Protein AF-A0A5Z6WTM3-F1 (afdb_monomer_lite)

Structure (mmCIF, N/CA/C/O backbone):
data_AF-A0A5Z6WTM3-F1
#
_entry.id   AF-A0A5Z6WTM3-F1
#
loop_
_atom_site.group_PDB
_atom_site.id
_atom_site.type_symbol
_atom_site.label_atom_id
_atom_site.label_alt_id
_atom_site.label_comp_id
_atom_site.label_asym_id
_atom_site.label_entity_id
_atom_site.label_seq_id
_atom_site.pdbx_PDB_ins_code
_atom_site.Cartn_x
_atom_site.Cartn_y
_atom_site.Cartn_z
_atom_site.occupancy
_atom_site.B_iso_or_equiv
_atom_site.auth_seq_id
_atom_site.auth_comp_id
_atom_site.auth_asym_id
_atom_site.auth_atom_id
_atom_site.pdbx_PDB_model_num
ATOM 1 N N . LYS A 1 1 ? 40.534 2.325 -46.559 1.00 53.16 1 LYS A N 1
ATOM 2 C CA . LYS A 1 1 ? 39.077 2.362 -46.264 1.00 53.16 1 LYS A CA 1
ATOM 3 C C . LYS A 1 1 ? 38.904 2.313 -44.752 1.00 53.16 1 LYS A C 1
ATOM 5 O O . LYS A 1 1 ? 39.555 1.503 -44.109 1.00 53.16 1 LYS A O 1
ATOM 10 N N . ASN A 1 2 ? 38.131 3.245 -44.205 1.00 62.41 2 ASN A N 1
ATOM 11 C CA . ASN A 1 2 ? 38.203 3.695 -42.814 1.00 62.41 2 ASN A CA 1
ATOM 12 C C . ASN A 1 2 ? 37.370 2.807 -41.864 1.00 62.41 2 ASN A C 1
ATOM 14 O O . ASN A 1 2 ? 36.313 3.207 -41.387 1.00 62.41 2 ASN A O 1
ATOM 18 N N . ILE A 1 3 ? 37.847 1.581 -41.624 1.00 72.25 3 ILE A N 1
ATOM 19 C CA . ILE A 1 3 ? 37.205 0.565 -40.764 1.00 72.25 3 ILE A CA 1
ATOM 20 C C . ILE A 1 3 ? 36.862 1.124 -39.372 1.00 72.25 3 ILE A C 1
ATOM 22 O O . ILE A 1 3 ? 35.796 0.829 -38.840 1.00 72.25 3 ILE A O 1
ATOM 26 N N . SER A 1 4 ? 37.701 2.006 -38.826 1.00 72.94 4 SER A N 1
ATOM 27 C CA . SER A 1 4 ? 37.487 2.654 -37.527 1.00 72.94 4 SER A CA 1
ATOM 28 C C . SER A 1 4 ? 36.230 3.533 -37.480 1.00 72.94 4 SER A C 1
ATOM 30 O O . SER A 1 4 ? 35.528 3.529 -36.475 1.00 72.94 4 SER A O 1
ATOM 32 N N . TYR A 1 5 ? 35.894 4.236 -38.569 1.00 75.19 5 TYR A N 1
ATOM 33 C CA . TYR A 1 5 ? 34.668 5.044 -38.635 1.00 75.19 5 TYR A CA 1
ATOM 34 C C . TYR A 1 5 ? 33.421 4.169 -38.757 1.00 75.19 5 TYR A C 1
ATOM 36 O O . TYR A 1 5 ? 32.395 4.484 -38.165 1.00 75.19 5 TYR A O 1
ATOM 44 N N . SER A 1 6 ? 33.509 3.049 -39.480 1.00 78.69 6 SER A N 1
ATOM 45 C CA . SER A 1 6 ? 32.419 2.071 -39.553 1.00 78.69 6 SER A CA 1
ATOM 46 C C . SER A 1 6 ? 32.186 1.369 -38.210 1.00 78.69 6 SER A C 1
ATOM 48 O O . SER A 1 6 ? 31.037 1.180 -37.831 1.00 78.69 6 SER A O 1
ATOM 50 N N . LEU A 1 7 ? 33.251 1.048 -37.463 1.00 76.69 7 LEU A N 1
ATOM 51 C CA . LEU A 1 7 ? 33.171 0.507 -36.099 1.00 76.69 7 LEU A CA 1
ATOM 52 C C . LEU A 1 7 ? 32.568 1.511 -35.113 1.00 76.69 7 LEU A C 1
ATOM 54 O O . LEU A 1 7 ? 31.684 1.148 -34.344 1.00 76.69 7 LEU A O 1
ATOM 58 N N . MET A 1 8 ? 33.004 2.774 -35.154 1.00 77.31 8 MET A N 1
ATOM 59 C CA . MET A 1 8 ? 32.419 3.832 -34.321 1.00 77.31 8 MET A CA 1
ATOM 60 C C . MET A 1 8 ? 30.945 4.069 -34.656 1.00 77.31 8 MET A C 1
ATOM 62 O O . MET A 1 8 ? 30.132 4.185 -33.745 1.00 77.31 8 MET A O 1
ATOM 66 N N . ALA A 1 9 ? 30.579 4.095 -35.940 1.00 77.06 9 ALA A N 1
ATOM 67 C CA . ALA A 1 9 ? 29.185 4.225 -36.347 1.00 77.06 9 ALA A CA 1
ATOM 68 C C . ALA A 1 9 ? 28.344 3.038 -35.856 1.00 77.06 9 ALA A C 1
ATOM 70 O O . ALA A 1 9 ? 27.297 3.258 -35.257 1.00 77.06 9 ALA A O 1
ATOM 71 N N . ALA A 1 10 ? 28.818 1.800 -36.040 1.00 80.31 10 ALA A N 1
ATOM 72 C CA . ALA A 1 10 ? 28.138 0.602 -35.545 1.00 80.31 10 ALA A CA 1
ATOM 73 C C . ALA A 1 10 ? 27.941 0.646 -34.021 1.00 80.31 10 ALA A C 1
ATOM 75 O O . ALA A 1 10 ? 26.831 0.440 -33.548 1.00 80.31 10 ALA A O 1
ATOM 76 N N . PHE A 1 11 ? 28.974 1.025 -33.263 1.00 81.25 11 PHE A N 1
ATOM 77 C CA . PHE A 1 11 ? 28.880 1.182 -31.811 1.00 81.25 11 PHE A CA 1
ATOM 78 C C . PHE A 1 11 ? 27.844 2.237 -31.395 1.00 81.25 11 PHE A C 1
ATOM 80 O O . PHE A 1 11 ? 27.053 1.995 -30.485 1.00 81.25 11 PHE A O 1
ATOM 87 N N . ILE A 1 12 ? 27.815 3.397 -32.061 1.00 78.00 12 ILE A N 1
ATOM 88 C CA . ILE A 1 12 ? 26.834 4.458 -31.783 1.00 78.00 12 ILE A CA 1
ATOM 89 C C . ILE A 1 12 ? 25.412 3.977 -32.098 1.00 78.00 12 ILE A C 1
ATOM 91 O O . ILE A 1 12 ? 24.513 4.181 -31.281 1.00 78.00 12 ILE A O 1
ATOM 95 N N . PHE A 1 13 ? 25.201 3.320 -33.243 1.00 79.06 13 PHE A N 1
ATOM 96 C CA . PHE A 1 13 ? 23.890 2.781 -33.616 1.00 79.06 13 PHE A CA 1
ATOM 97 C C . PHE A 1 13 ? 23.420 1.697 -32.644 1.00 79.06 13 PHE A C 1
ATOM 99 O O . PHE A 1 13 ? 22.290 1.777 -32.168 1.00 79.06 13 PHE A O 1
ATOM 106 N N . ASP A 1 14 ? 24.280 0.745 -32.284 1.00 76.25 14 ASP A N 1
ATOM 107 C CA . ASP A 1 14 ? 23.944 -0.314 -31.329 1.00 76.25 14 ASP A CA 1
ATOM 108 C C . ASP A 1 14 ? 23.640 0.260 -29.942 1.00 76.25 14 ASP A C 1
ATOM 110 O O . ASP A 1 14 ? 22.657 -0.123 -29.305 1.00 76.25 14 ASP A O 1
ATOM 114 N N . THR A 1 15 ? 24.429 1.234 -29.483 1.00 76.25 15 THR A N 1
ATOM 115 C CA . THR A 1 15 ? 24.194 1.915 -28.201 1.00 76.25 15 THR A CA 1
ATOM 116 C C . THR A 1 15 ? 22.861 2.668 -28.217 1.00 76.25 15 THR A C 1
ATOM 118 O O . THR A 1 15 ? 22.077 2.555 -27.275 1.00 76.25 15 THR A O 1
ATOM 121 N N . GLY A 1 16 ? 22.561 3.390 -29.301 1.00 74.00 16 GLY A N 1
ATOM 122 C CA . GLY A 1 16 ? 21.302 4.118 -29.466 1.00 74.00 16 GLY A CA 1
ATOM 123 C C . GLY A 1 16 ? 20.078 3.199 -29.543 1.00 74.00 16 GLY A C 1
ATOM 124 O O . GLY A 1 16 ? 19.061 3.468 -28.900 1.00 74.00 16 GLY A O 1
ATOM 125 N N . LEU A 1 17 ? 20.177 2.084 -30.274 1.00 79.50 17 LEU A N 1
ATOM 126 C CA . LEU A 1 17 ? 19.117 1.075 -30.362 1.00 79.50 17 LEU A CA 1
ATOM 127 C C . LEU A 1 17 ? 18.859 0.412 -29.007 1.00 79.50 17 LEU A C 1
ATOM 129 O O . LEU A 1 17 ? 17.702 0.258 -28.611 1.00 79.50 17 LEU A O 1
ATOM 133 N N . ASN A 1 18 ? 19.918 0.071 -28.269 1.00 80.38 18 ASN A N 1
ATOM 134 C CA . ASN A 1 18 ? 19.797 -0.505 -26.932 1.00 80.38 18 ASN A CA 1
ATOM 135 C C . ASN A 1 18 ? 19.160 0.478 -25.943 1.00 80.38 18 ASN A C 1
ATOM 137 O O . ASN A 1 18 ? 18.255 0.088 -25.209 1.00 80.38 18 ASN A O 1
ATOM 141 N N . PHE A 1 19 ? 19.545 1.757 -25.986 1.00 80.56 19 PHE A N 1
ATOM 142 C CA . PHE A 1 19 ? 18.933 2.804 -25.166 1.00 80.56 19 PHE A CA 1
ATOM 143 C C . PHE A 1 19 ? 17.439 2.995 -25.475 1.00 80.56 19 PHE A C 1
ATOM 145 O O . PHE A 1 19 ? 16.614 3.108 -24.568 1.00 80.56 19 PHE A O 1
ATOM 152 N N . SER A 1 20 ? 17.059 3.002 -26.758 1.00 82.06 20 SER A N 1
ATOM 153 C CA . SER A 1 20 ? 15.652 3.098 -27.163 1.00 82.06 20 SER A CA 1
ATOM 154 C C . SER A 1 20 ? 14.845 1.889 -26.688 1.00 82.06 20 SER A C 1
ATOM 156 O O . SER A 1 20 ? 13.782 2.056 -26.089 1.00 82.06 20 SER A O 1
ATOM 158 N N . LYS A 1 21 ? 15.379 0.677 -26.879 1.00 84.94 21 LYS A N 1
ATOM 159 C CA . LYS A 1 21 ? 14.747 -0.566 -26.427 1.00 84.94 21 LYS A CA 1
ATOM 160 C C . LYS A 1 21 ? 14.559 -0.583 -24.912 1.00 84.94 21 LYS A C 1
ATOM 162 O O . LYS A 1 21 ? 13.484 -0.940 -24.444 1.00 84.94 21 LYS A O 1
ATOM 167 N N . GLU A 1 22 ? 15.569 -0.163 -24.154 1.00 87.50 22 GLU A N 1
ATOM 168 C CA . GLU A 1 22 ? 15.487 -0.061 -22.696 1.00 87.50 22 GLU A CA 1
ATOM 169 C C . GLU A 1 22 ? 14.384 0.909 -22.250 1.00 87.50 22 GLU A C 1
ATOM 171 O O . GLU A 1 22 ? 13.572 0.554 -21.397 1.00 87.50 22 GLU A O 1
ATOM 176 N N . 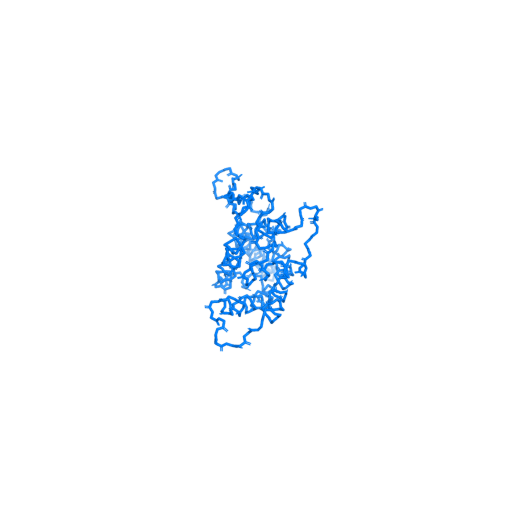ASN A 1 23 ? 14.300 2.099 -22.855 1.00 87.12 23 ASN A N 1
ATOM 177 C CA . ASN A 1 23 ? 13.270 3.084 -22.514 1.00 87.12 23 ASN A CA 1
ATOM 178 C C . ASN A 1 23 ? 11.854 2.620 -22.867 1.00 87.12 23 ASN A C 1
ATOM 180 O O . ASN A 1 23 ? 10.930 2.862 -22.093 1.00 87.12 23 ASN A O 1
ATOM 184 N N . ILE A 1 24 ? 11.677 1.933 -24.000 1.00 87.00 24 ILE A N 1
ATOM 185 C CA . ILE A 1 24 ? 10.385 1.337 -24.367 1.00 87.00 24 ILE A CA 1
ATOM 186 C C . ILE A 1 24 ? 9.987 0.291 -23.324 1.00 87.00 24 ILE A C 1
ATOM 188 O O . ILE A 1 24 ? 8.863 0.325 -22.830 1.00 87.00 24 ILE A O 1
ATOM 192 N N . THR A 1 25 ? 10.907 -0.599 -22.935 1.00 89.88 25 THR A N 1
ATOM 193 C CA . THR A 1 25 ? 10.623 -1.607 -21.906 1.00 89.88 25 THR A CA 1
ATOM 194 C C . THR A 1 25 ? 10.279 -0.966 -20.561 1.00 89.88 25 THR A C 1
ATOM 196 O O . THR A 1 25 ? 9.285 -1.348 -19.945 1.00 89.88 25 THR A O 1
ATOM 199 N N . LYS A 1 26 ? 11.028 0.059 -20.129 1.00 92.38 26 LYS A N 1
ATOM 200 C CA . LYS A 1 26 ? 10.712 0.850 -18.927 1.00 92.38 26 LYS A CA 1
ATOM 201 C C . LYS A 1 26 ? 9.321 1.489 -19.004 1.00 92.38 26 LYS A C 1
ATOM 203 O O . LYS A 1 26 ? 8.583 1.437 -18.022 1.00 92.38 26 LYS A O 1
ATOM 208 N N . GLY A 1 27 ? 8.941 2.015 -20.171 1.00 89.50 27 GLY A N 1
ATOM 209 C CA . GLY A 1 27 ? 7.592 2.510 -20.470 1.00 89.50 27 GLY A CA 1
ATOM 210 C C . GLY A 1 27 ? 6.518 1.449 -20.262 1.00 89.50 27 GLY A C 1
ATOM 211 O O . GLY A 1 27 ? 5.609 1.643 -19.461 1.00 89.50 27 GLY A O 1
ATOM 212 N N . VAL A 1 28 ? 6.664 0.291 -20.909 1.00 90.12 28 VAL A N 1
ATOM 213 C CA . VAL A 1 28 ? 5.704 -0.821 -20.807 1.00 90.12 28 VAL A CA 1
ATOM 214 C C . VAL A 1 28 ? 5.548 -1.303 -19.362 1.00 90.12 28 VAL A C 1
ATOM 216 O O . VAL A 1 28 ? 4.425 -1.498 -18.893 1.00 90.12 28 VAL A O 1
ATOM 219 N N . ILE A 1 29 ? 6.659 -1.470 -18.636 1.00 91.62 29 ILE A N 1
ATOM 220 C CA . ILE A 1 29 ? 6.636 -1.881 -17.226 1.00 91.62 29 ILE A CA 1
ATOM 221 C C . ILE A 1 29 ? 5.923 -0.826 -16.373 1.00 91.62 29 ILE A C 1
ATOM 223 O O . ILE A 1 29 ? 5.084 -1.185 -15.549 1.00 91.62 29 ILE A O 1
ATOM 227 N N . SER A 1 30 ? 6.227 0.457 -16.576 1.00 90.62 30 SER A N 1
ATOM 228 C CA . SER A 1 30 ? 5.606 1.557 -15.837 1.00 90.62 30 SER A CA 1
ATOM 229 C C . SER A 1 30 ? 4.093 1.627 -16.063 1.00 90.62 30 SER A C 1
ATOM 231 O O . SER A 1 30 ? 3.327 1.600 -15.100 1.00 90.62 30 SER A O 1
ATOM 233 N N . THR A 1 31 ? 3.637 1.604 -17.320 1.00 88.00 31 THR A N 1
ATOM 234 C CA . THR A 1 31 ? 2.205 1.632 -17.659 1.00 88.00 31 THR A CA 1
ATOM 235 C C . THR A 1 31 ? 1.447 0.450 -17.056 1.00 88.00 31 THR A C 1
ATOM 237 O O . THR A 1 31 ? 0.331 0.624 -16.570 1.00 88.00 31 THR A O 1
ATOM 240 N N . ARG A 1 32 ? 2.055 -0.744 -17.030 1.00 89.50 32 ARG A N 1
ATOM 241 C CA . ARG A 1 32 ? 1.457 -1.939 -16.416 1.00 89.50 32 ARG A CA 1
ATOM 242 C C . ARG A 1 32 ? 1.159 -1.748 -14.925 1.00 89.50 32 ARG A C 1
ATOM 244 O O . ARG A 1 32 ? 0.126 -2.217 -14.463 1.00 89.50 32 ARG A O 1
ATOM 251 N N . TRP A 1 33 ? 2.045 -1.079 -14.189 1.00 91.25 33 TRP A N 1
ATOM 252 C CA . TRP A 1 33 ? 1.931 -0.900 -12.736 1.00 91.25 33 TRP A CA 1
ATOM 253 C C . TRP A 1 33 ? 1.247 0.405 -12.315 1.00 91.25 33 TRP A C 1
ATOM 255 O O . TRP A 1 33 ? 0.892 0.554 -11.146 1.00 91.25 33 TRP A O 1
ATOM 265 N N . HIS A 1 34 ? 1.027 1.329 -13.252 1.00 88.75 34 HIS A N 1
ATOM 266 C CA . HIS A 1 34 ? 0.498 2.666 -12.985 1.00 88.75 34 HIS A CA 1
ATOM 267 C C . HIS A 1 34 ? -0.822 2.647 -12.198 1.00 88.75 34 HIS A C 1
ATOM 269 O O . HIS A 1 34 ? -0.912 3.232 -11.121 1.00 88.75 34 HIS A O 1
ATOM 275 N N . ASN A 1 35 ? -1.836 1.924 -12.682 1.00 87.12 35 ASN A N 1
ATOM 276 C CA . ASN A 1 35 ? -3.149 1.905 -12.026 1.00 87.12 35 ASN A CA 1
ATOM 277 C C . ASN A 1 35 ? -3.098 1.283 -10.625 1.00 87.12 35 ASN A C 1
ATOM 27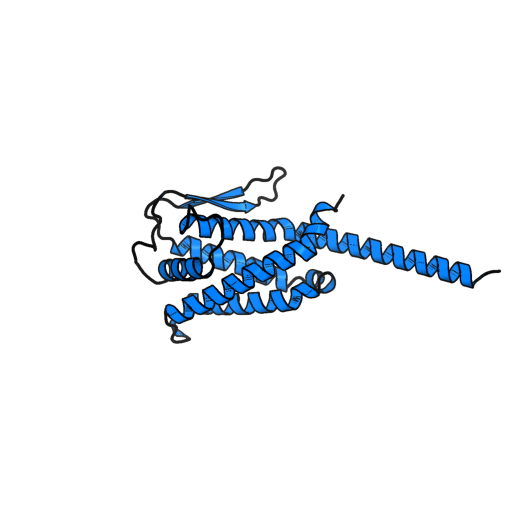9 O O . ASN A 1 35 ? -3.762 1.769 -9.710 1.00 87.12 35 ASN A O 1
ATOM 283 N N . ASP A 1 36 ? -2.307 0.230 -10.437 1.00 89.81 36 ASP A N 1
ATOM 284 C CA . ASP A 1 36 ? -2.186 -0.445 -9.145 1.00 89.81 36 ASP A CA 1
ATOM 285 C C . ASP A 1 36 ? -1.455 0.437 -8.118 1.00 89.81 36 ASP A C 1
ATOM 287 O O . ASP A 1 36 ? -1.883 0.540 -6.960 1.00 89.81 36 ASP A O 1
ATOM 291 N N . LEU A 1 37 ? -0.403 1.140 -8.551 1.00 92.00 37 LEU A N 1
ATOM 292 C CA . LEU A 1 37 ? 0.318 2.111 -7.728 1.00 92.00 37 LEU A CA 1
ATOM 293 C C . LEU A 1 37 ? -0.605 3.257 -7.295 1.00 92.00 37 LEU A C 1
ATOM 295 O O . LEU A 1 37 ? -0.745 3.534 -6.103 1.00 92.00 37 LEU A O 1
ATOM 299 N N . TYR A 1 38 ? -1.307 3.874 -8.245 1.00 90.19 38 TYR A N 1
ATOM 300 C CA . TYR A 1 38 ? -2.189 5.005 -7.960 1.00 90.19 38 TYR A CA 1
ATOM 301 C C . TYR A 1 38 ? -3.415 4.607 -7.139 1.00 90.19 38 TYR A C 1
ATOM 303 O O . TYR A 1 38 ? -3.818 5.350 -6.244 1.00 90.19 38 TYR A O 1
ATOM 311 N N . SER A 1 39 ? -3.962 3.407 -7.354 1.00 90.69 39 SER A N 1
ATOM 312 C CA . SER A 1 39 ? -5.014 2.869 -6.484 1.00 90.69 39 SER A CA 1
ATOM 313 C C . SER A 1 39 ? -4.521 2.780 -5.039 1.00 90.69 39 SER A C 1
ATOM 315 O O . SER A 1 39 ? -5.235 3.149 -4.114 1.00 90.69 39 SER A O 1
ATOM 317 N N . SER A 1 40 ? -3.264 2.388 -4.824 1.00 92.56 40 SER A N 1
ATOM 318 C CA . SER A 1 40 ? -2.675 2.334 -3.483 1.00 92.56 40 SER A CA 1
ATOM 319 C C . SER A 1 40 ? -2.545 3.719 -2.834 1.00 92.56 40 SER A C 1
ATOM 321 O O . SER A 1 40 ? -2.799 3.861 -1.633 1.00 92.56 40 SER A O 1
ATOM 323 N N . PHE A 1 41 ? -2.203 4.764 -3.594 1.00 92.25 41 PHE A N 1
ATOM 324 C CA . PHE A 1 41 ? -2.228 6.139 -3.080 1.00 92.25 41 PHE A CA 1
ATOM 325 C C . PHE A 1 41 ? -3.644 6.586 -2.699 1.00 92.25 41 PHE A C 1
ATOM 327 O O . PHE A 1 41 ? -3.839 7.158 -1.623 1.00 92.25 41 PHE A O 1
ATOM 334 N N . GLU A 1 42 ? -4.641 6.289 -3.533 1.00 90.88 42 GLU A N 1
ATOM 335 C CA . GLU A 1 42 ? -6.039 6.627 -3.249 1.00 90.88 42 GLU A CA 1
ATOM 336 C C . GLU A 1 42 ? -6.577 5.886 -2.021 1.00 90.88 42 GLU A C 1
ATOM 338 O O . GLU A 1 42 ? -7.213 6.508 -1.168 1.00 90.88 42 GLU A O 1
ATOM 343 N N . ARG A 1 43 ? -6.231 4.605 -1.836 1.00 92.81 43 ARG A N 1
ATOM 344 C CA . ARG A 1 43 ? -6.573 3.851 -0.619 1.00 92.81 43 ARG A CA 1
ATOM 345 C C . ARG A 1 43 ? -5.994 4.488 0.646 1.00 92.81 43 ARG A C 1
ATOM 347 O O . ARG A 1 43 ? -6.693 4.585 1.653 1.00 92.81 43 ARG A O 1
ATOM 354 N N . MET A 1 44 ? -4.757 4.986 0.599 1.00 93.94 44 MET A N 1
ATOM 355 C CA . MET A 1 44 ? -4.145 5.677 1.742 1.00 93.94 44 MET A CA 1
ATOM 356 C C . MET A 1 44 ? -4.879 6.976 2.087 1.00 93.94 44 MET A C 1
ATOM 358 O O . MET A 1 44 ? -5.198 7.231 3.251 1.00 93.94 44 MET A O 1
ATOM 362 N N . LYS A 1 45 ? -5.208 7.784 1.071 1.00 92.00 45 LYS A N 1
ATOM 363 C CA . LYS A 1 45 ? -6.003 9.010 1.245 1.00 92.00 45 LYS A CA 1
ATOM 364 C C . LYS A 1 45 ? -7.393 8.694 1.795 1.00 92.00 45 LYS A C 1
ATOM 366 O O . LYS A 1 45 ? -7.880 9.400 2.678 1.00 92.00 45 LYS A O 1
ATOM 371 N N . ALA A 1 46 ? -8.021 7.632 1.296 1.00 91.94 46 ALA A N 1
ATOM 372 C CA . ALA A 1 46 ? -9.319 7.160 1.751 1.00 91.94 46 ALA A CA 1
ATOM 373 C C . ALA A 1 46 ? -9.294 6.780 3.237 1.00 91.94 46 ALA A C 1
ATOM 375 O O . ALA A 1 46 ? -10.116 7.290 3.997 1.00 91.94 46 ALA A O 1
ATOM 376 N N . ILE A 1 47 ? -8.325 5.962 3.660 1.00 94.00 47 ILE A N 1
ATOM 377 C CA . ILE A 1 47 ? -8.140 5.580 5.066 1.00 94.00 47 ILE A CA 1
ATOM 378 C C . ILE A 1 47 ? -7.876 6.810 5.945 1.00 94.00 47 ILE A C 1
ATOM 380 O O . ILE A 1 47 ? -8.544 6.984 6.964 1.00 94.00 47 ILE A O 1
ATOM 384 N N . ASN A 1 48 ? -6.997 7.725 5.524 1.00 93.19 48 ASN A N 1
ATOM 385 C CA . ASN A 1 48 ? -6.751 8.973 6.255 1.00 93.19 48 ASN A CA 1
ATOM 386 C C . ASN A 1 48 ? -8.026 9.807 6.425 1.00 93.19 48 ASN A C 1
ATOM 388 O O . ASN A 1 48 ? -8.302 10.310 7.510 1.00 93.19 48 ASN A O 1
ATOM 392 N N . LYS A 1 49 ? -8.859 9.896 5.384 1.00 90.88 49 LYS A N 1
ATOM 393 C CA . LYS A 1 49 ? -10.119 10.652 5.408 1.00 90.88 49 LYS A CA 1
ATOM 394 C C . LYS A 1 49 ? -11.160 10.074 6.373 1.00 90.88 49 LYS A C 1
ATOM 396 O O . LYS A 1 49 ? -12.011 10.835 6.843 1.00 90.88 49 LYS A O 1
ATOM 401 N N . ILE A 1 50 ? -11.123 8.768 6.656 1.00 92.69 50 ILE A N 1
ATOM 402 C CA . ILE A 1 50 ? -12.015 8.133 7.641 1.00 92.69 50 ILE A CA 1
ATOM 403 C C . ILE A 1 50 ? -11.724 8.686 9.041 1.00 92.69 50 ILE A C 1
ATOM 405 O O . ILE A 1 50 ? -12.645 9.136 9.726 1.00 92.69 50 ILE A O 1
ATOM 409 N N . TYR A 1 51 ? -10.451 8.694 9.440 1.00 91.94 51 TYR A N 1
ATOM 410 C CA . TYR A 1 51 ? -10.032 9.053 10.799 1.00 91.94 51 TYR A CA 1
ATOM 411 C C . TYR A 1 51 ? -9.781 10.553 10.984 1.00 91.94 51 TYR A C 1
ATOM 413 O O . TYR A 1 51 ? -10.126 11.120 12.022 1.00 91.94 51 TYR A O 1
ATOM 421 N N . TYR A 1 52 ? -9.242 11.213 9.961 1.00 90.69 52 TYR A N 1
ATOM 422 C CA . TYR A 1 52 ? -8.785 12.601 9.998 1.00 90.69 52 TYR A CA 1
ATOM 423 C C . TYR A 1 52 ? -9.336 13.401 8.807 1.00 90.69 52 TYR A C 1
ATOM 425 O O . TYR A 1 52 ? -8.589 13.846 7.938 1.00 90.69 52 TYR A O 1
ATOM 433 N N . PRO A 1 53 ? -10.656 13.643 8.745 1.00 83.69 53 PRO A N 1
ATOM 434 C CA . PRO A 1 53 ? -11.308 14.204 7.561 1.00 83.69 53 PRO A CA 1
ATOM 435 C C . PRO A 1 53 ? -10.898 15.635 7.197 1.00 83.69 53 PRO A C 1
ATOM 437 O O . PRO A 1 53 ? -11.098 16.045 6.055 1.00 83.69 53 PRO A O 1
ATOM 440 N N . SER A 1 54 ? -10.367 16.393 8.158 1.00 82.88 54 SER A N 1
ATOM 441 C CA . SER A 1 54 ? -9.869 17.757 7.946 1.00 82.88 54 SER A CA 1
ATOM 442 C C . SER A 1 54 ? -8.369 17.800 7.650 1.00 82.88 54 SER A C 1
ATOM 444 O O . SER A 1 54 ? -7.859 18.863 7.303 1.00 82.88 54 SER A O 1
ATOM 446 N N . ASN A 1 55 ? -7.656 16.677 7.800 1.00 80.06 55 ASN A N 1
ATOM 447 C CA . ASN A 1 55 ? -6.217 16.627 7.599 1.00 80.06 55 ASN A CA 1
ATOM 448 C C . ASN A 1 55 ? -5.897 16.257 6.148 1.00 80.06 55 ASN A C 1
ATOM 450 O O . ASN A 1 55 ? -6.317 15.211 5.651 1.00 80.06 55 ASN A O 1
ATOM 454 N N . LYS A 1 56 ? -5.163 17.135 5.463 1.00 78.00 56 LYS A N 1
ATOM 455 C CA . LYS A 1 56 ? -4.694 16.881 4.095 1.00 78.00 56 LYS A CA 1
ATOM 456 C C . LYS A 1 56 ? -3.418 16.050 4.079 1.00 78.00 56 LYS A C 1
ATOM 458 O O . LYS A 1 56 ? -3.176 15.346 3.104 1.00 78.00 56 LYS A O 1
ATOM 463 N N . GLU A 1 57 ? -2.631 16.132 5.145 1.00 86.69 57 GLU A N 1
ATOM 464 C CA . GLU A 1 57 ? -1.391 15.387 5.279 1.00 86.69 57 GLU A CA 1
ATOM 465 C C . GLU A 1 57 ? -1.651 14.036 5.940 1.00 86.69 57 GLU A C 1
ATOM 467 O O . GLU A 1 57 ? -2.558 13.861 6.763 1.00 86.69 57 GLU A O 1
ATOM 472 N N . ILE A 1 58 ? -0.855 13.056 5.533 1.00 87.31 58 ILE A N 1
ATOM 473 C CA . ILE A 1 58 ? -0.911 11.703 6.063 1.00 87.31 58 ILE A CA 1
ATOM 474 C C . ILE A 1 58 ? -0.051 11.664 7.328 1.00 87.31 58 ILE A C 1
ATOM 476 O O . ILE A 1 58 ? 1.168 11.772 7.251 1.00 87.31 58 ILE A O 1
ATOM 480 N N . ASN A 1 59 ? -0.689 11.486 8.487 1.00 87.75 59 ASN A N 1
ATOM 481 C CA . ASN A 1 59 ? -0.004 11.247 9.758 1.00 87.75 59 ASN A CA 1
ATOM 482 C C . ASN A 1 59 ? 0.065 9.734 10.016 1.00 87.75 59 ASN A C 1
ATOM 484 O O . ASN A 1 59 ? -0.937 9.132 10.408 1.00 87.75 59 ASN A O 1
ATOM 488 N N . THR A 1 60 ? 1.230 9.124 9.781 1.00 92.19 60 THR A N 1
ATOM 489 C CA . THR A 1 60 ? 1.450 7.675 9.932 1.00 92.19 60 THR A CA 1
ATOM 490 C C . THR A 1 60 ? 1.260 7.197 11.367 1.00 92.19 60 THR A C 1
ATOM 492 O O . THR A 1 60 ? 0.623 6.168 11.565 1.00 92.19 60 THR A O 1
ATOM 495 N N . GLU A 1 61 ? 1.722 7.960 12.359 1.00 93.44 61 GLU A N 1
ATOM 496 C CA . GLU A 1 61 ? 1.589 7.620 13.782 1.00 93.44 61 GLU A CA 1
ATOM 497 C C . GLU A 1 61 ? 0.131 7.691 14.254 1.00 93.44 61 GLU A C 1
ATOM 499 O O . GLU A 1 61 ? -0.365 6.818 14.964 1.00 93.44 61 GLU A O 1
ATOM 504 N N . GLY A 1 62 ? -0.601 8.723 13.829 1.00 92.69 62 GLY A N 1
ATOM 505 C CA . GLY A 1 62 ? -2.033 8.812 14.112 1.00 92.69 62 GLY A CA 1
ATOM 506 C C . GLY A 1 62 ? -2.806 7.658 13.467 1.00 92.69 62 GLY A C 1
ATOM 507 O O . GLY A 1 62 ? -3.661 7.032 14.096 1.00 92.69 62 GLY A O 1
ATOM 508 N N . LEU A 1 63 ? -2.476 7.344 12.212 1.00 94.31 63 LEU A N 1
ATOM 509 C CA . LEU A 1 63 ? -3.106 6.254 11.475 1.00 94.31 63 LEU A CA 1
ATOM 510 C C . LEU A 1 63 ? -2.807 4.880 12.068 1.00 94.31 63 LEU A C 1
ATOM 512 O O . LEU A 1 63 ? -3.732 4.073 12.153 1.00 94.31 63 LEU A O 1
ATOM 516 N N . SER A 1 64 ? -1.572 4.609 12.500 1.00 95.00 64 SER A N 1
ATOM 517 C CA . SER A 1 64 ? -1.230 3.324 13.116 1.00 95.00 64 SER A CA 1
ATOM 518 C C . SER A 1 64 ? -2.057 3.091 14.383 1.00 95.00 64 SER A C 1
ATOM 520 O O . SER A 1 64 ? -2.691 2.043 14.517 1.00 95.00 64 SER A O 1
ATOM 522 N N . LYS A 1 65 ? -2.170 4.102 15.251 1.00 93.38 65 LYS A N 1
ATOM 523 C CA . LYS A 1 65 ? -3.026 4.075 16.449 1.00 93.38 65 LYS A CA 1
ATOM 524 C C . LYS A 1 65 ? -4.492 3.819 16.105 1.00 93.38 65 LYS A C 1
ATOM 526 O O . LYS A 1 65 ? -5.134 2.941 16.681 1.00 93.38 65 LYS A O 1
ATOM 531 N N . ALA A 1 66 ? -5.030 4.568 15.144 1.00 93.12 66 ALA A N 1
ATOM 532 C CA . ALA A 1 66 ? -6.447 4.510 14.794 1.00 93.12 66 ALA A CA 1
ATOM 533 C C . ALA A 1 66 ? -6.858 3.172 14.154 1.00 93.12 66 ALA A C 1
ATOM 535 O O . ALA A 1 66 ? -7.890 2.594 14.516 1.00 93.12 66 ALA A O 1
ATOM 536 N N . ILE A 1 67 ? -6.038 2.662 13.231 1.00 94.38 67 ILE A N 1
ATOM 537 C CA . ILE A 1 67 ? -6.249 1.366 12.578 1.00 94.38 67 ILE A CA 1
ATOM 538 C C . ILE A 1 67 ? -6.103 0.235 13.597 1.00 94.38 67 ILE A C 1
ATOM 540 O O . ILE A 1 67 ? -6.954 -0.649 13.638 1.00 94.38 67 ILE A O 1
ATOM 544 N N . THR A 1 68 ? -5.076 0.273 14.452 1.00 91.81 68 THR A N 1
ATOM 545 C CA . THR A 1 68 ? -4.881 -0.753 15.488 1.00 91.81 68 THR A CA 1
ATOM 546 C C . THR A 1 68 ? -6.070 -0.794 16.441 1.00 91.81 68 THR A C 1
ATOM 548 O O . THR A 1 68 ? -6.595 -1.876 16.703 1.00 91.81 68 THR A O 1
ATOM 551 N N . SER A 1 69 ? -6.561 0.370 16.888 1.00 90.44 69 SER A N 1
ATOM 552 C CA . SER A 1 69 ? -7.771 0.421 17.713 1.00 90.44 69 SER A CA 1
ATOM 553 C C . SER A 1 69 ? -8.964 -0.192 16.983 1.00 90.44 69 SER A C 1
ATOM 555 O O . SER A 1 69 ? -9.625 -1.058 17.533 1.00 90.44 69 SER A O 1
ATOM 557 N N . SER A 1 70 ? -9.170 0.150 15.707 1.00 92.44 70 SER A N 1
ATOM 558 C CA . SER A 1 70 ? -10.294 -0.380 14.919 1.00 92.44 70 SER A CA 1
ATOM 559 C C . SER A 1 70 ? -10.251 -1.895 14.708 1.00 92.44 70 SER A C 1
ATOM 561 O O . SER A 1 70 ? -11.299 -2.519 14.569 1.00 92.44 70 SER A O 1
ATOM 563 N N . LEU A 1 71 ? -9.054 -2.483 14.643 1.00 89.88 71 LEU A N 1
ATOM 564 C CA . LEU A 1 71 ? -8.865 -3.917 14.425 1.00 89.88 71 LEU A CA 1
ATOM 565 C C . LEU A 1 71 ? -9.016 -4.746 15.707 1.00 89.88 71 LEU A C 1
ATOM 567 O O . LEU A 1 71 ? -9.443 -5.897 15.627 1.00 89.88 71 LEU A O 1
ATOM 571 N N . PHE A 1 72 ? -8.645 -4.193 16.866 1.00 83.12 72 PHE A N 1
ATOM 572 C CA . PHE A 1 72 ? -8.424 -4.992 18.080 1.00 83.12 72 PHE A CA 1
ATOM 573 C C . PHE A 1 72 ? -9.110 -4.469 19.340 1.00 83.12 72 PHE A C 1
ATOM 575 O O . PHE A 1 72 ? -9.232 -5.215 20.311 1.00 83.12 72 PHE A O 1
ATOM 582 N N . ASN A 1 73 ? -9.581 -3.227 19.329 1.00 83.06 73 ASN A N 1
ATOM 583 C CA . ASN A 1 73 ? -10.370 -2.654 20.406 1.00 83.06 73 ASN A CA 1
ATOM 584 C C . ASN A 1 73 ? -11.820 -2.492 19.924 1.00 83.06 73 ASN A C 1
ATOM 586 O O . ASN A 1 73 ? -12.082 -2.316 18.740 1.00 83.06 73 ASN A O 1
ATOM 590 N N . ASP A 1 74 ? -12.779 -2.531 20.845 1.00 77.38 74 ASP A N 1
ATOM 591 C CA . ASP A 1 74 ? -14.175 -2.163 20.569 1.00 77.38 74 ASP A CA 1
ATOM 592 C C . ASP A 1 74 ? -14.470 -0.798 21.212 1.00 77.38 74 ASP A C 1
ATOM 594 O O . ASP A 1 74 ? -15.335 -0.653 22.077 1.00 77.38 74 ASP A O 1
ATOM 598 N N . ASP A 1 75 ? -13.691 0.217 20.833 1.00 83.12 75 ASP A N 1
ATOM 599 C CA . ASP A 1 75 ? -13.875 1.591 21.306 1.00 83.12 75 ASP A CA 1
ATOM 600 C C . ASP A 1 75 ? -14.724 2.432 20.332 1.00 83.12 75 ASP A C 1
ATOM 602 O O . ASP A 1 75 ? -15.027 2.041 19.204 1.00 83.12 75 ASP A O 1
ATOM 606 N N . ALA A 1 76 ? -15.093 3.650 20.739 1.00 79.12 76 ALA A N 1
ATOM 607 C CA . ALA A 1 76 ? -15.868 4.561 19.892 1.00 79.12 76 ALA A CA 1
ATOM 608 C C . ALA A 1 76 ? -15.137 4.995 18.599 1.00 79.12 76 ALA A C 1
ATOM 610 O O . ALA A 1 76 ? -15.764 5.572 17.707 1.00 79.12 76 ALA A O 1
ATOM 611 N N . ASN A 1 77 ? -13.824 4.763 18.488 1.00 80.69 77 ASN A N 1
ATOM 612 C CA . ASN A 1 77 ? -13.040 5.061 17.287 1.00 80.69 77 ASN A CA 1
ATOM 613 C C . ASN A 1 77 ? -13.038 3.905 16.283 1.00 80.69 77 ASN A C 1
ATOM 615 O O . ASN A 1 77 ? -12.663 4.115 15.132 1.00 80.69 77 ASN A O 1
ATOM 619 N N . SER A 1 78 ? -13.521 2.736 16.693 1.00 89.31 78 SER A N 1
ATOM 620 C CA . SER A 1 78 ? -13.625 1.529 15.872 1.00 89.31 78 SER A CA 1
ATOM 621 C C . SER A 1 78 ? -14.847 1.535 14.947 1.00 89.31 78 SER A C 1
ATOM 623 O O . SER A 1 78 ? -15.015 0.633 14.128 1.00 89.31 78 SER A O 1
ATOM 625 N N . PHE A 1 79 ? -15.691 2.568 15.044 1.00 93.06 79 PHE A N 1
ATOM 626 C CA . PHE A 1 79 ? -16.927 2.714 14.278 1.00 93.06 79 PHE A CA 1
ATOM 627 C C . PHE A 1 79 ? -16.950 3.998 13.447 1.00 93.06 79 PHE A C 1
ATOM 629 O O . PHE A 1 79 ? -16.483 5.066 13.858 1.00 93.06 79 PHE A O 1
ATOM 636 N N . ALA A 1 80 ? -17.571 3.917 12.274 1.00 93.38 80 ALA A N 1
ATOM 637 C CA . ALA A 1 80 ? -17.742 5.045 11.376 1.00 93.38 80 ALA A CA 1
ATOM 638 C C . ALA A 1 80 ? -18.651 6.123 11.993 1.00 93.38 80 ALA A C 1
ATOM 640 O O . ALA A 1 80 ? -19.841 5.917 12.237 1.00 93.38 80 ALA A O 1
ATOM 641 N N . LYS A 1 81 ? -18.112 7.331 12.189 1.00 91.94 81 LYS A N 1
ATOM 642 C CA . LYS A 1 81 ? -18.853 8.460 12.792 1.00 91.94 81 LYS A CA 1
ATOM 643 C C . LYS A 1 81 ? -19.883 9.092 11.841 1.00 91.94 81 LYS A C 1
ATOM 645 O O . LYS A 1 81 ? -20.766 9.831 12.282 1.00 91.94 81 LYS A O 1
ATOM 650 N N . ARG A 1 82 ? -19.779 8.810 10.539 1.00 93.00 82 ARG A N 1
ATOM 651 C CA . ARG A 1 82 ? -20.639 9.311 9.455 1.00 93.00 82 ARG A CA 1
ATOM 652 C C . ARG A 1 82 ? -20.560 8.387 8.239 1.00 93.00 82 ARG A C 1
ATOM 654 O O . ARG A 1 82 ? -19.693 7.522 8.195 1.00 93.00 82 ARG A O 1
ATOM 661 N N . ASP A 1 83 ? -21.414 8.626 7.249 1.00 93.88 83 ASP A N 1
ATOM 662 C CA . ASP A 1 83 ? -21.325 7.950 5.956 1.00 93.88 83 ASP A CA 1
ATOM 663 C C . ASP A 1 83 ? -20.075 8.408 5.187 1.00 93.88 83 ASP A C 1
ATOM 665 O O . ASP A 1 83 ? -19.800 9.607 5.067 1.00 93.88 83 ASP A O 1
ATOM 669 N N . PHE A 1 84 ? -19.346 7.450 4.621 1.00 91.38 84 PHE A N 1
ATOM 670 C CA . PHE A 1 84 ? -18.215 7.682 3.733 1.00 91.38 84 PHE A CA 1
ATOM 671 C C . PHE A 1 84 ? -18.468 7.046 2.369 1.00 91.38 84 PHE A C 1
ATOM 673 O O . PHE A 1 84 ? -18.931 5.912 2.268 1.00 91.38 84 PHE A O 1
ATOM 680 N N . ARG A 1 85 ? -18.106 7.784 1.319 1.00 90.31 85 ARG A N 1
ATOM 681 C CA . ARG A 1 85 ? -17.905 7.262 -0.034 1.00 90.31 85 ARG A CA 1
ATOM 682 C C . ARG A 1 85 ? -16.447 7.491 -0.387 1.00 90.31 85 ARG A C 1
ATOM 684 O O . ARG A 1 85 ? -15.986 8.637 -0.355 1.00 90.31 85 ARG A O 1
ATOM 691 N N . LEU A 1 86 ? -15.717 6.408 -0.613 1.00 87.12 86 LEU A N 1
ATOM 692 C CA . LEU A 1 86 ? -14.269 6.435 -0.774 1.00 87.12 86 LEU A CA 1
ATOM 693 C C . LEU A 1 86 ? -13.891 5.813 -2.112 1.00 87.12 86 LEU A C 1
ATOM 695 O O . LEU A 1 86 ? -14.378 4.737 -2.455 1.00 87.12 86 LEU A O 1
ATOM 699 N N . MET A 1 87 ? -13.006 6.487 -2.839 1.00 86.44 87 MET A N 1
ATOM 700 C CA . MET A 1 87 ? -12.349 5.928 -4.017 1.00 86.44 87 MET A CA 1
ATOM 701 C C . MET A 1 87 ? -11.353 4.866 -3.548 1.00 86.44 87 MET A C 1
ATOM 703 O O . MET A 1 87 ? -10.597 5.124 -2.611 1.00 86.44 87 MET A O 1
ATOM 707 N N . TRP A 1 88 ? -11.386 3.675 -4.148 1.00 88.06 88 TRP A N 1
ATOM 708 C CA . TRP A 1 88 ? -10.567 2.550 -3.687 1.00 88.06 88 TRP A CA 1
ATOM 709 C C . TRP A 1 88 ? -9.686 1.957 -4.782 1.00 88.06 88 TRP A C 1
ATOM 711 O O . TRP A 1 88 ? -8.481 1.855 -4.593 1.00 88.06 88 TRP A O 1
ATOM 721 N N . ASP A 1 89 ? -10.266 1.614 -5.934 1.00 83.00 89 ASP A N 1
ATOM 722 C CA . ASP A 1 89 ? -9.518 1.053 -7.064 1.00 83.00 89 ASP A CA 1
ATOM 723 C C . ASP A 1 89 ? -9.811 1.843 -8.342 1.00 83.00 89 ASP A C 1
ATOM 725 O O . ASP A 1 89 ? -10.966 2.183 -8.613 1.00 83.00 89 ASP A O 1
ATOM 729 N N . LEU A 1 90 ? -8.777 2.114 -9.137 1.00 75.81 90 LEU A N 1
ATOM 730 C CA . LEU A 1 90 ? -8.913 2.662 -10.486 1.00 75.81 90 LEU A CA 1
ATOM 731 C C . LEU A 1 90 ? -9.439 1.573 -11.429 1.00 75.81 90 LEU A C 1
ATOM 733 O O . LEU A 1 90 ? -8.883 0.478 -11.503 1.00 75.81 90 LEU A O 1
ATOM 737 N N . SER A 1 91 ? -10.509 1.856 -12.170 1.00 64.62 91 SER A N 1
ATOM 738 C CA . SER A 1 91 ? -11.011 0.946 -13.200 1.00 64.62 91 SER A CA 1
ATOM 739 C C . SER A 1 91 ? -10.101 0.960 -14.422 1.00 64.62 91 SER A C 1
ATOM 741 O O . SER A 1 91 ? -9.619 2.018 -14.823 1.00 64.62 91 SER A O 1
ATOM 743 N N . SER A 1 92 ? -9.981 -0.185 -15.087 1.00 55.22 92 SER A N 1
ATOM 744 C CA . SER A 1 92 ? -9.271 -0.335 -16.360 1.00 55.22 92 SER A CA 1
ATOM 745 C C . SER A 1 92 ? -10.104 0.030 -17.600 1.00 55.22 92 SER A C 1
ATOM 747 O O . SER A 1 92 ? -9.667 -0.229 -18.721 1.00 55.22 92 SER A O 1
ATOM 749 N N . GLU A 1 93 ? -11.310 0.583 -17.440 1.00 55.06 93 GLU A N 1
ATOM 750 C CA . GLU A 1 93 ? -12.187 0.890 -18.574 1.00 55.06 93 GLU A CA 1
ATOM 751 C C . GLU A 1 93 ? -11.761 2.155 -19.341 1.00 55.06 93 GLU A C 1
ATOM 753 O O . GLU A 1 93 ? -10.988 2.980 -18.859 1.00 55.06 93 GLU A O 1
ATOM 758 N N . LYS A 1 94 ? -12.301 2.318 -20.564 1.00 50.41 94 LYS A N 1
ATOM 759 C CA . LYS A 1 94 ? -12.038 3.445 -21.490 1.00 50.41 94 LYS A CA 1
ATOM 760 C C . LYS A 1 94 ? -12.220 4.835 -20.862 1.00 50.41 94 LYS A C 1
ATOM 762 O O . LYS A 1 94 ? -11.687 5.808 -21.389 1.00 50.41 94 LYS A O 1
ATOM 767 N N . TYR A 1 95 ? -12.974 4.920 -19.770 1.00 56.81 95 TYR A N 1
ATOM 768 C CA . TYR A 1 95 ? -13.083 6.094 -18.920 1.00 56.81 95 TYR A CA 1
ATOM 769 C C . TYR A 1 95 ? -12.552 5.721 -17.536 1.00 56.81 95 TYR A C 1
ATOM 771 O O . TYR A 1 95 ? -12.974 4.710 -16.978 1.00 56.81 95 TYR A O 1
ATOM 779 N N . LEU A 1 96 ? -11.652 6.540 -16.984 1.00 56.69 96 LEU A N 1
ATOM 780 C CA . LEU A 1 96 ? -11.193 6.443 -15.596 1.00 56.69 96 LEU A CA 1
ATOM 781 C C . LEU A 1 96 ? -12.407 6.507 -14.656 1.00 56.69 96 LEU A C 1
ATOM 783 O O . LEU A 1 96 ? -12.898 7.585 -14.327 1.00 56.69 96 LEU A O 1
ATOM 787 N N . SER A 1 97 ? -12.922 5.346 -14.260 1.00 63.84 97 SER A N 1
ATOM 788 C CA . SER A 1 97 ? -13.933 5.208 -13.218 1.00 63.84 97 SER A CA 1
ATOM 789 C C . SER A 1 97 ? -13.285 4.629 -11.963 1.00 63.84 97 SER A C 1
ATOM 791 O O . SER A 1 97 ? -12.235 3.994 -12.035 1.00 63.84 97 SER A O 1
ATOM 793 N N . TYR A 1 98 ? -13.869 4.881 -10.797 1.00 69.81 98 TYR A N 1
ATOM 794 C CA . TYR A 1 98 ? -13.359 4.362 -9.532 1.00 69.81 98 TYR A CA 1
ATOM 795 C C . TYR A 1 98 ? -14.316 3.307 -9.003 1.00 69.81 98 TYR A C 1
ATOM 797 O O . TYR A 1 98 ? -15.531 3.514 -8.975 1.00 69.81 98 TYR A O 1
ATOM 805 N N . LYS A 1 99 ? -13.771 2.199 -8.504 1.00 81.06 99 LYS A N 1
ATOM 806 C CA . LYS A 1 99 ? -14.528 1.320 -7.625 1.00 81.06 99 LYS A CA 1
ATOM 807 C C . LYS A 1 99 ? -14.662 2.018 -6.277 1.00 81.06 99 LYS A C 1
ATOM 809 O O . LYS A 1 99 ? -13.687 2.149 -5.534 1.00 81.06 99 LYS A O 1
ATOM 814 N N . GLU A 1 100 ? -15.868 2.482 -5.982 1.00 84.19 100 GLU A N 1
ATOM 815 C CA . GLU A 1 100 ? -16.178 3.107 -4.702 1.00 84.19 100 GLU A CA 1
ATOM 816 C C . GLU A 1 100 ? -16.428 2.055 -3.617 1.00 84.19 100 GLU A C 1
ATOM 818 O O . GLU A 1 100 ? -16.978 0.978 -3.868 1.00 84.19 100 GLU A O 1
ATOM 823 N N . ILE A 1 101 ? -16.061 2.394 -2.384 1.00 88.38 101 ILE A N 1
ATOM 824 C CA . ILE A 1 101 ? -16.554 1.714 -1.188 1.00 88.38 101 ILE A CA 1
ATOM 825 C C . ILE A 1 101 ? -17.439 2.668 -0.392 1.00 88.38 101 ILE A C 1
ATOM 827 O O . ILE A 1 101 ? -17.144 3.860 -0.260 1.00 88.38 101 ILE A O 1
ATOM 831 N N . ILE A 1 102 ? -18.540 2.130 0.127 1.00 91.06 102 ILE A N 1
ATOM 832 C CA . ILE A 1 102 ? -19.488 2.864 0.960 1.00 91.06 102 ILE A CA 1
ATOM 833 C C . ILE A 1 102 ? -19.396 2.290 2.367 1.00 91.06 102 ILE A C 1
ATOM 835 O O . ILE A 1 102 ? -19.574 1.089 2.546 1.00 91.06 102 ILE A O 1
ATOM 839 N N . ILE A 1 103 ? -19.135 3.154 3.342 1.00 93.81 103 ILE A N 1
ATOM 840 C CA . ILE A 1 103 ? -19.150 2.822 4.770 1.00 93.81 103 ILE A CA 1
ATOM 841 C C . ILE A 1 103 ? -20.267 3.649 5.388 1.00 93.81 103 ILE A C 1
ATOM 843 O O . ILE A 1 103 ? -20.282 4.873 5.231 1.00 93.81 103 ILE A O 1
ATOM 847 N N . ARG A 1 104 ? -21.230 3.007 6.041 1.00 95.38 104 ARG A N 1
ATOM 848 C CA . ARG A 1 104 ? -22.347 3.690 6.693 1.00 95.38 104 ARG A CA 1
ATOM 849 C C . ARG A 1 104 ? -21.967 4.112 8.098 1.00 95.38 104 ARG A C 1
ATOM 851 O O . ARG A 1 104 ? -21.128 3.498 8.750 1.00 95.38 104 ARG A O 1
ATOM 858 N N . LYS A 1 105 ? -22.606 5.173 8.585 1.00 95.38 105 LYS A N 1
ATOM 859 C CA . LYS A 1 105 ? -22.497 5.571 9.986 1.00 95.38 105 LYS A CA 1
ATOM 860 C C . LYS A 1 105 ? -22.854 4.387 10.893 1.00 95.38 105 LYS A C 1
ATOM 862 O O . LYS A 1 105 ? -23.936 3.824 10.770 1.00 95.38 105 LYS A O 1
ATOM 867 N N . GLY A 1 106 ? -21.976 4.087 11.845 1.00 93.25 106 GLY A N 1
ATOM 868 C CA . GLY A 1 106 ? -22.126 2.975 12.781 1.00 93.25 106 GLY A CA 1
ATOM 869 C C . GLY A 1 106 ? -21.521 1.654 12.303 1.00 93.25 106 GLY A C 1
ATOM 870 O O . GLY A 1 106 ? -21.448 0.734 13.109 1.00 93.25 106 GLY A O 1
ATOM 871 N N . ASP A 1 107 ? 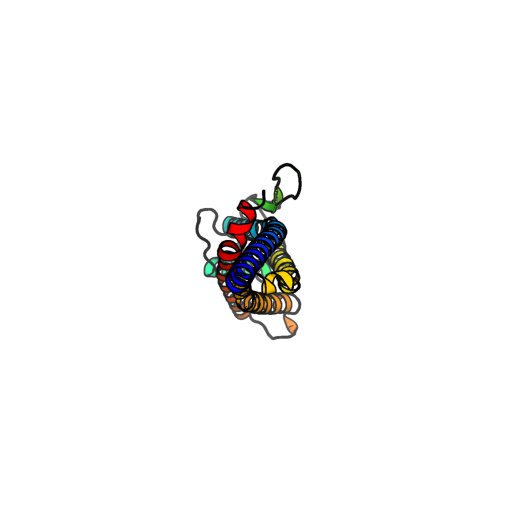-21.044 1.557 11.057 1.00 94.44 107 ASP A N 1
ATOM 872 C CA . ASP A 1 107 ? -20.317 0.371 10.596 1.00 94.44 107 ASP A CA 1
ATOM 873 C C . ASP A 1 107 ? -18.974 0.248 11.324 1.00 94.44 107 ASP A C 1
ATOM 875 O O . ASP A 1 107 ? -18.300 1.253 11.587 1.00 94.44 107 ASP A O 1
ATOM 879 N N . LYS A 1 108 ? -18.567 -0.990 11.623 1.00 93.81 108 LYS A N 1
ATOM 880 C CA . LYS A 1 108 ? -17.241 -1.279 12.174 1.00 93.81 108 LYS A CA 1
ATOM 881 C C . LYS A 1 108 ? -16.171 -1.060 11.098 1.00 93.81 108 LYS A C 1
ATOM 883 O O . LYS A 1 108 ? -16.362 -1.394 9.928 1.00 93.81 108 LYS A O 1
ATOM 888 N N . LEU A 1 109 ? -15.059 -0.442 11.490 1.00 95.50 109 LEU A N 1
ATOM 889 C CA . LEU A 1 109 ? -13.978 -0.049 10.580 1.00 95.50 109 LEU A CA 1
ATOM 890 C C . LEU A 1 109 ? -12.931 -1.154 10.367 1.00 95.50 109 LEU A C 1
ATOM 892 O O . LEU A 1 109 ? -12.102 -1.043 9.465 1.00 95.50 109 LEU A O 1
ATOM 896 N N . ASP A 1 110 ? -12.988 -2.243 11.132 1.00 93.44 110 ASP A N 1
ATOM 897 C CA . ASP A 1 110 ? -12.092 -3.396 10.994 1.00 93.44 110 ASP A CA 1
ATOM 898 C C . ASP A 1 110 ? -12.051 -3.945 9.561 1.00 93.44 110 ASP A C 1
ATOM 900 O O . ASP A 1 110 ? -10.976 -4.162 9.003 1.00 93.44 110 ASP A O 1
ATOM 904 N N . ALA A 1 111 ? -13.209 -4.094 8.919 1.00 92.19 111 ALA A N 1
ATOM 905 C CA . ALA A 1 111 ? -13.322 -4.640 7.575 1.00 92.19 111 ALA A CA 1
ATOM 906 C C . ALA A 1 111 ? -12.587 -3.784 6.530 1.00 92.19 111 ALA A C 1
ATOM 908 O O . ALA A 1 111 ? -11.909 -4.327 5.654 1.00 92.19 111 ALA A O 1
ATOM 909 N N . VAL A 1 112 ? -12.681 -2.451 6.619 1.00 94.62 112 VAL A N 1
ATOM 910 C CA . VAL A 1 112 ? -11.972 -1.557 5.689 1.00 94.62 112 VAL A CA 1
ATOM 911 C C . VAL A 1 112 ? -10.473 -1.504 5.991 1.00 94.62 112 VAL A C 1
ATOM 913 O O . VAL A 1 112 ? -9.672 -1.495 5.056 1.00 94.62 112 VAL A O 1
ATOM 916 N N . CYS A 1 113 ? -10.076 -1.564 7.266 1.00 95.00 113 CYS A N 1
ATOM 917 C CA . CYS A 1 113 ? -8.674 -1.661 7.673 1.0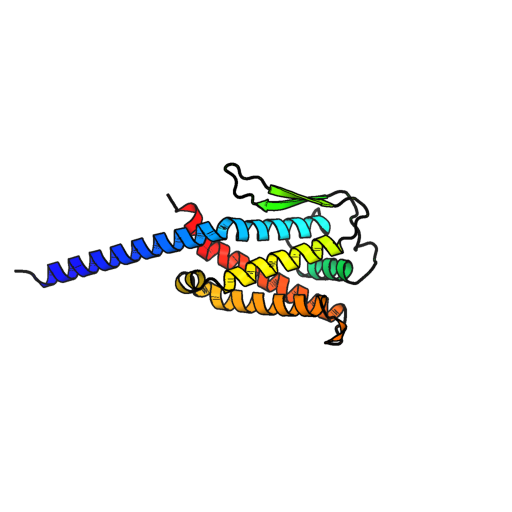0 95.00 113 CYS A CA 1
ATOM 918 C C . CYS A 1 113 ? -8.016 -2.949 7.165 1.00 95.00 113 CYS A C 1
ATOM 920 O O . CYS A 1 113 ? -6.951 -2.905 6.550 1.00 95.00 113 CYS A O 1
ATOM 922 N N . LEU A 1 114 ? -8.670 -4.097 7.358 1.00 94.12 114 LEU A N 1
ATOM 923 C CA . LEU A 1 114 ? -8.189 -5.382 6.852 1.00 94.12 114 LEU A CA 1
ATOM 924 C C . LEU A 1 114 ? -8.117 -5.385 5.329 1.00 94.12 114 LEU A C 1
ATOM 926 O O . LEU A 1 114 ? -7.166 -5.919 4.759 1.00 94.12 114 LEU A O 1
ATOM 930 N N . ARG A 1 115 ? -9.101 -4.787 4.653 1.00 94.25 115 ARG A N 1
ATOM 931 C CA . ARG A 1 115 ? -9.070 -4.664 3.196 1.00 94.25 115 ARG A CA 1
ATOM 932 C C . ARG A 1 115 ? -7.882 -3.828 2.724 1.00 94.25 115 ARG A C 1
ATOM 934 O O . ARG A 1 115 ? -7.187 -4.269 1.819 1.00 94.25 115 ARG A O 1
ATOM 941 N N . PHE A 1 116 ? -7.613 -2.687 3.359 1.00 95.62 116 PHE A N 1
ATOM 942 C CA . PHE A 1 116 ? -6.454 -1.842 3.049 1.00 95.62 116 PHE A CA 1
ATOM 943 C C . PHE A 1 116 ? -5.137 -2.624 3.138 1.00 95.62 116 PHE A C 1
ATOM 945 O O . PHE A 1 116 ? -4.373 -2.660 2.176 1.00 95.62 116 PHE A O 1
ATOM 952 N N . ILE A 1 117 ? -4.925 -3.323 4.256 1.00 96.19 117 ILE A N 1
ATOM 953 C CA . ILE A 1 117 ? -3.722 -4.129 4.502 1.00 96.19 117 ILE A CA 1
ATOM 954 C C . ILE A 1 117 ? -3.594 -5.263 3.472 1.00 96.19 117 ILE A C 1
ATOM 956 O O . ILE A 1 117 ? -2.511 -5.510 2.942 1.00 96.19 117 ILE A O 1
ATOM 960 N N . ASN A 1 118 ? -4.693 -5.957 3.164 1.00 95.12 118 ASN A N 1
ATOM 961 C CA . ASN A 1 118 ? -4.683 -7.078 2.223 1.00 95.12 118 ASN A CA 1
ATOM 962 C C . ASN A 1 118 ? -4.465 -6.640 0.768 1.00 95.12 118 ASN A C 1
ATOM 964 O O . ASN A 1 118 ? -3.754 -7.330 0.033 1.00 95.12 118 ASN A O 1
ATOM 968 N N . ASP A 1 119 ? -5.057 -5.522 0.346 1.00 94.88 119 ASP A N 1
ATOM 969 C CA . ASP A 1 119 ? -4.895 -4.998 -1.013 1.00 94.88 119 ASP A CA 1
ATOM 970 C C . ASP A 1 119 ? -3.445 -4.541 -1.243 1.00 94.88 119 ASP A C 1
ATOM 972 O O . ASP A 1 119 ? -2.841 -4.891 -2.261 1.00 94.88 119 ASP A O 1
ATOM 976 N N . ASP A 1 120 ? -2.834 -3.871 -0.262 1.00 95.56 120 ASP A N 1
ATOM 977 C CA . ASP A 1 120 ? -1.418 -3.499 -0.325 1.00 95.56 120 ASP A CA 1
ATOM 978 C C . ASP A 1 120 ? -0.490 -4.723 -0.238 1.00 95.56 120 ASP A C 1
ATOM 980 O O . ASP A 1 120 ? 0.535 -4.777 -0.921 1.00 95.56 120 ASP A O 1
ATOM 984 N N . TYR A 1 121 ? -0.863 -5.758 0.523 1.00 96.62 121 TYR A N 1
ATOM 985 C CA . TYR A 1 121 ? -0.118 -7.019 0.547 1.00 96.62 121 TYR A CA 1
ATOM 986 C C . TYR A 1 121 ? -0.138 -7.699 -0.820 1.00 96.62 121 TYR A C 1
ATOM 988 O O . TYR A 1 121 ? 0.905 -8.122 -1.320 1.00 96.62 121 TYR A O 1
ATOM 996 N N . LYS A 1 122 ? -1.305 -7.759 -1.467 1.00 95.44 122 LYS A N 1
ATOM 997 C CA . LYS A 1 122 ? -1.446 -8.307 -2.818 1.00 95.44 122 LYS A CA 1
ATOM 998 C C . LYS A 1 122 ? -0.617 -7.517 -3.832 1.00 95.44 122 LYS A C 1
ATOM 1000 O O . LYS A 1 122 ? 0.051 -8.140 -4.658 1.00 95.44 122 LYS A O 1
ATOM 1005 N N . PHE A 1 123 ? -0.635 -6.185 -3.754 1.00 95.06 123 PHE A N 1
ATOM 1006 C CA . PHE A 1 123 ? 0.219 -5.331 -4.577 1.00 95.06 123 PHE A CA 1
ATOM 1007 C C . PHE A 1 123 ? 1.695 -5.697 -4.395 1.00 95.06 123 PHE A C 1
ATOM 1009 O O . PHE A 1 123 ? 2.338 -6.105 -5.360 1.00 95.06 123 PHE A O 1
ATOM 1016 N N . LEU A 1 124 ? 2.213 -5.653 -3.162 1.00 96.56 124 LEU A N 1
ATOM 1017 C CA . LEU A 1 124 ? 3.631 -5.909 -2.898 1.00 96.56 124 LEU A CA 1
ATOM 1018 C C . LEU A 1 124 ? 4.052 -7.335 -3.259 1.00 96.56 124 LEU A C 1
ATOM 1020 O O . LEU A 1 124 ? 5.154 -7.520 -3.769 1.00 96.56 124 LEU A O 1
ATOM 1024 N N . VAL A 1 125 ? 3.207 -8.347 -3.044 1.00 95.94 125 VAL A N 1
ATOM 1025 C CA . VAL A 1 125 ? 3.503 -9.727 -3.465 1.00 95.94 125 VAL A CA 1
ATOM 1026 C C . VAL A 1 125 ? 3.688 -9.808 -4.975 1.00 95.94 125 VAL A C 1
ATOM 1028 O O . VAL A 1 125 ? 4.652 -10.414 -5.438 1.00 95.94 125 VAL A O 1
ATOM 1031 N N . ASN A 1 126 ? 2.766 -9.230 -5.744 1.00 95.69 126 ASN A N 1
ATOM 1032 C CA . ASN A 1 126 ? 2.827 -9.302 -7.200 1.00 95.69 126 ASN A CA 1
ATOM 1033 C C . ASN A 1 126 ? 3.983 -8.455 -7.740 1.00 95.69 126 ASN A C 1
ATOM 1035 O O . ASN A 1 126 ? 4.715 -8.920 -8.607 1.00 95.69 126 ASN A O 1
ATOM 1039 N N . PHE A 1 127 ? 4.189 -7.264 -7.176 1.00 96.00 127 PHE A N 1
ATOM 1040 C CA . PHE A 1 127 ? 5.275 -6.362 -7.549 1.00 96.00 127 PHE A CA 1
ATOM 1041 C C . PHE A 1 127 ? 6.646 -7.002 -7.292 1.00 96.00 127 PHE A C 1
ATOM 1043 O O . PHE A 1 127 ? 7.507 -6.997 -8.164 1.00 96.00 127 PHE A O 1
ATOM 1050 N N . ASN A 1 128 ? 6.830 -7.667 -6.143 1.00 94.62 128 ASN A N 1
ATOM 1051 C CA . ASN A 1 128 ? 8.081 -8.364 -5.819 1.00 94.62 128 ASN A CA 1
ATOM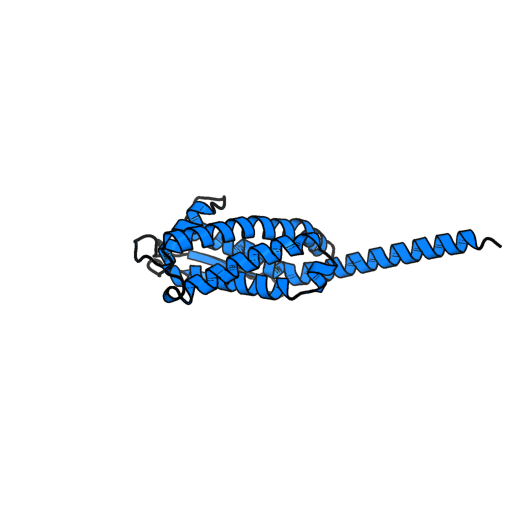 1052 C C . ASN A 1 128 ? 8.320 -9.660 -6.613 1.00 94.62 128 ASN A C 1
ATOM 1054 O O . ASN A 1 128 ? 9.425 -10.196 -6.576 1.00 94.62 128 ASN A O 1
ATOM 1058 N N . ARG A 1 129 ? 7.311 -10.187 -7.313 1.00 95.06 129 ARG A N 1
ATOM 1059 C CA . ARG A 1 129 ? 7.459 -11.351 -8.205 1.00 95.06 129 ARG A CA 1
ATOM 1060 C C . ARG A 1 129 ? 7.815 -10.962 -9.636 1.00 95.06 129 ARG A C 1
ATOM 1062 O O . ARG A 1 129 ? 8.111 -11.836 -10.445 1.00 95.06 129 ARG A O 1
ATOM 1069 N N . ASP A 1 130 ? 7.760 -9.678 -9.957 1.00 94.69 130 ASP A N 1
ATOM 1070 C CA . ASP A 1 130 ? 7.999 -9.170 -11.297 1.00 94.69 130 ASP A CA 1
ATOM 1071 C C . ASP A 1 130 ? 9.487 -8.877 -11.502 1.00 94.69 130 ASP A C 1
ATOM 1073 O O . ASP A 1 130 ? 9.972 -7.774 -11.257 1.00 94.69 130 ASP A O 1
ATOM 1077 N N . GLU A 1 131 ? 10.234 -9.892 -11.937 1.00 92.25 131 GLU A N 1
ATOM 1078 C CA . GLU A 1 131 ? 11.689 -9.796 -12.127 1.00 92.25 131 GLU A CA 1
ATOM 1079 C C . GLU A 1 131 ? 12.094 -8.659 -13.080 1.00 92.25 131 GLU A C 1
ATOM 1081 O O . GLU A 1 131 ? 13.140 -8.030 -12.902 1.00 92.25 131 GLU A O 1
ATOM 1086 N N . GLU A 1 132 ? 11.247 -8.347 -14.064 1.00 93.19 132 GLU A N 1
ATOM 1087 C CA . GLU A 1 132 ? 11.497 -7.279 -15.030 1.00 93.19 132 GLU A CA 1
ATOM 1088 C C . GLU A 1 132 ? 11.478 -5.896 -14.361 1.00 93.19 132 GLU A C 1
ATOM 1090 O O . GLU A 1 132 ? 12.277 -5.036 -14.732 1.00 93.19 132 GLU A O 1
ATOM 1095 N N . VAL A 1 133 ? 10.660 -5.681 -13.322 1.00 94.00 133 VAL A N 1
ATOM 1096 C CA . VAL A 1 133 ? 10.690 -4.426 -12.549 1.00 94.00 133 VAL A CA 1
ATOM 1097 C C . VAL A 1 133 ? 12.083 -4.198 -11.975 1.00 94.00 133 VAL A C 1
ATOM 1099 O O . VAL A 1 133 ? 12.665 -3.141 -12.194 1.00 94.00 133 VAL A O 1
ATOM 1102 N N . PHE A 1 134 ? 12.664 -5.190 -11.303 1.00 95.06 134 PHE A N 1
ATOM 1103 C CA . PHE A 1 134 ? 13.961 -5.017 -10.639 1.00 95.06 134 PHE A CA 1
ATOM 1104 C C . PHE A 1 134 ? 15.145 -5.029 -11.597 1.00 95.06 134 PHE A C 1
ATOM 1106 O O . PHE A 1 134 ? 16.176 -4.425 -11.310 1.00 95.06 134 PHE A O 1
ATOM 1113 N N . LYS A 1 135 ? 14.995 -5.662 -12.759 1.00 94.31 135 LYS A N 1
ATOM 1114 C CA . LYS A 1 135 ? 15.986 -5.590 -13.831 1.00 94.31 135 LYS A CA 1
ATOM 1115 C C . LYS A 1 135 ? 16.108 -4.176 -14.403 1.00 94.31 135 LYS A C 1
ATOM 1117 O O . LYS A 1 135 ? 17.221 -3.719 -14.645 1.00 94.31 135 LYS A O 1
ATOM 1122 N N . TYR A 1 136 ? 14.984 -3.492 -14.624 1.00 93.50 136 TYR A N 1
ATOM 1123 C CA . TYR A 1 136 ? 14.964 -2.162 -15.247 1.00 93.50 136 TYR A CA 1
ATOM 1124 C C . TYR A 1 136 ? 14.945 -1.002 -14.240 1.00 93.50 136 TYR A C 1
ATOM 1126 O O . TYR A 1 136 ? 15.359 0.107 -14.583 1.00 93.50 136 TYR A O 1
ATOM 1134 N N . PHE A 1 137 ? 14.531 -1.256 -12.998 1.00 94.50 137 PHE A N 1
ATOM 1135 C CA . PHE A 1 137 ? 14.477 -0.293 -11.896 1.00 94.50 137 PHE A CA 1
ATOM 1136 C C . PHE A 1 137 ? 15.116 -0.878 -10.618 1.00 94.50 137 PHE A C 1
ATOM 1138 O O . PHE A 1 137 ? 14.442 -1.092 -9.607 1.00 94.50 137 PHE A O 1
ATOM 1145 N N . PRO A 1 138 ? 16.433 -1.157 -10.634 1.00 94.62 138 PRO A N 1
ATOM 1146 C CA . PRO A 1 138 ? 17.105 -1.887 -9.556 1.00 94.62 138 PRO A CA 1
ATOM 1147 C C . PRO A 1 138 ? 17.113 -1.151 -8.210 1.00 94.62 138 PRO A C 1
ATOM 1149 O O . PRO A 1 138 ? 17.161 -1.800 -7.165 1.00 94.62 138 PRO A O 1
ATOM 1152 N N . SER A 1 139 ? 17.028 0.183 -8.209 1.00 95.25 139 SER A N 1
ATOM 1153 C CA . SER A 1 139 ? 16.984 0.996 -6.984 1.00 95.25 139 SER A CA 1
ATOM 1154 C C . SER A 1 139 ? 15.782 0.673 -6.090 1.00 95.25 139 SER A C 1
ATOM 1156 O O . SER A 1 139 ? 15.886 0.783 -4.874 1.00 95.25 139 SER A O 1
ATOM 1158 N N . ILE A 1 140 ? 14.672 0.205 -6.670 1.00 94.88 140 ILE A N 1
ATOM 1159 C CA . ILE A 1 140 ? 13.421 -0.088 -5.956 1.00 94.88 140 ILE A CA 1
ATOM 1160 C C . ILE A 1 140 ? 13.484 -1.439 -5.220 1.00 94.88 140 ILE A C 1
ATOM 1162 O O . ILE A 1 140 ? 12.731 -1.678 -4.277 1.00 94.88 140 ILE A O 1
ATOM 1166 N N . MET A 1 141 ? 14.395 -2.339 -5.607 1.00 95.69 141 MET A N 1
ATOM 1167 C CA . MET A 1 141 ? 14.398 -3.730 -5.140 1.00 95.69 141 MET A CA 1
ATOM 1168 C C . MET A 1 141 ? 14.524 -3.862 -3.618 1.00 95.69 141 MET A C 1
ATOM 1170 O O . MET A 1 141 ? 13.714 -4.539 -2.984 1.00 95.69 141 MET A O 1
ATOM 1174 N N . GLN A 1 142 ? 15.537 -3.232 -3.018 1.00 95.94 142 GLN A N 1
ATOM 1175 C CA . GLN A 1 142 ? 15.767 -3.348 -1.575 1.00 95.94 142 GLN A CA 1
ATOM 1176 C C . GLN A 1 142 ? 14.662 -2.668 -0.748 1.00 95.94 142 GLN A C 1
ATOM 1178 O O . GLN A 1 142 ? 14.144 -3.329 0.159 1.00 95.94 142 GLN A O 1
ATOM 1183 N N . PRO A 1 143 ? 14.234 -1.426 -1.068 1.00 96.75 143 PRO A N 1
ATOM 1184 C CA . PRO A 1 143 ? 13.062 -0.816 -0.439 1.00 96.75 143 PRO A CA 1
ATOM 1185 C C . PRO A 1 143 ? 11.813 -1.705 -0.533 1.00 96.75 143 PRO A C 1
ATOM 1187 O O . PRO A 1 143 ? 11.189 -2.003 0.484 1.00 96.75 143 PRO A O 1
ATOM 1190 N N . SER A 1 144 ? 11.508 -2.234 -1.723 1.00 96.94 144 SER A N 1
ATOM 1191 C CA . SER A 1 144 ? 10.336 -3.087 -1.960 1.00 96.94 144 SER A CA 1
ATOM 1192 C C . SER A 1 144 ? 10.342 -4.354 -1.103 1.00 96.94 144 SER A C 1
ATOM 1194 O O . SER A 1 144 ? 9.338 -4.691 -0.468 1.00 96.94 144 SER A O 1
ATOM 1196 N N . LEU A 1 145 ? 11.486 -5.041 -1.026 1.00 96.44 145 LEU A N 1
ATOM 1197 C CA . LEU A 1 145 ? 11.638 -6.241 -0.202 1.00 96.44 145 LEU A CA 1
ATOM 1198 C C . LEU A 1 145 ? 11.521 -5.934 1.294 1.00 96.44 145 LEU A C 1
ATOM 1200 O O . LEU A 1 145 ? 10.932 -6.727 2.034 1.00 96.44 145 LEU A O 1
ATOM 1204 N N . LYS A 1 146 ? 12.071 -4.803 1.752 1.00 97.44 146 LYS A N 1
ATOM 1205 C CA . LYS A 1 146 ? 11.981 -4.364 3.152 1.00 97.44 146 LYS A CA 1
ATOM 1206 C C . LYS A 1 146 ? 10.525 -4.103 3.541 1.00 97.44 146 LYS A C 1
ATOM 1208 O O . LYS A 1 146 ? 10.051 -4.682 4.520 1.00 97.44 146 LYS A O 1
ATOM 1213 N N . THR A 1 147 ? 9.797 -3.328 2.738 1.00 98.06 147 THR A N 1
ATOM 1214 C CA . THR A 1 147 ? 8.379 -3.017 2.974 1.00 98.06 147 THR A CA 1
ATOM 1215 C C . THR A 1 147 ? 7.509 -4.271 2.908 1.00 98.06 147 THR A C 1
ATOM 1217 O O . THR A 1 147 ? 6.661 -4.479 3.774 1.00 98.06 147 THR A O 1
ATOM 1220 N N . TYR A 1 148 ? 7.754 -5.166 1.942 1.00 97.75 148 TYR A N 1
ATOM 1221 C CA . TYR A 1 148 ? 7.042 -6.443 1.850 1.00 97.75 148 TYR A CA 1
ATOM 1222 C C . TYR A 1 148 ? 7.236 -7.315 3.095 1.00 97.75 148 TYR A C 1
ATOM 1224 O O . TYR A 1 148 ? 6.272 -7.893 3.595 1.00 97.75 148 TYR A O 1
ATOM 1232 N N . ARG A 1 149 ? 8.460 -7.405 3.630 1.00 96.75 149 ARG A N 1
ATOM 1233 C CA . ARG A 1 149 ? 8.734 -8.173 4.857 1.00 96.75 149 ARG A CA 1
ATOM 1234 C C . ARG A 1 149 ? 8.009 -7.590 6.068 1.00 96.75 149 ARG A C 1
ATOM 1236 O O . ARG A 1 149 ? 7.429 -8.363 6.829 1.00 96.75 149 ARG A O 1
ATOM 1243 N N . ALA A 1 150 ? 8.007 -6.265 6.221 1.00 96.75 150 ALA A N 1
ATOM 1244 C CA . ALA A 1 150 ? 7.274 -5.591 7.292 1.00 96.75 150 ALA A CA 1
ATOM 1245 C C . ALA A 1 150 ? 5.765 -5.872 7.197 1.00 96.75 150 ALA A C 1
ATOM 1247 O O . ALA A 1 150 ? 5.164 -6.349 8.158 1.00 96.75 150 ALA A O 1
ATOM 1248 N N . LEU A 1 151 ? 5.173 -5.706 6.008 1.00 96.88 151 LEU A N 1
ATOM 1249 C CA . LEU A 1 151 ? 3.752 -5.980 5.792 1.00 96.88 151 LEU A CA 1
ATOM 1250 C C . LEU A 1 151 ? 3.406 -7.467 5.953 1.00 96.88 151 LEU A C 1
ATOM 1252 O O . LEU A 1 151 ? 2.374 -7.809 6.522 1.00 96.88 151 LEU A O 1
ATOM 1256 N N . SER A 1 152 ? 4.265 -8.374 5.484 1.00 94.62 152 SER A N 1
ATOM 1257 C CA . SER A 1 152 ? 4.048 -9.813 5.639 1.00 94.62 152 SER A CA 1
ATOM 1258 C C . SER A 1 152 ? 4.073 -10.239 7.104 1.00 94.62 152 SER A C 1
ATOM 1260 O O . SER A 1 152 ? 3.311 -11.128 7.480 1.00 94.62 152 SER A O 1
ATOM 1262 N N . ARG A 1 153 ? 4.950 -9.639 7.916 1.00 91.75 153 ARG A N 1
ATOM 1263 C CA . ARG A 1 153 ? 4.987 -9.849 9.365 1.00 91.75 153 ARG A CA 1
ATOM 1264 C C . ARG A 1 153 ? 3.680 -9.368 9.993 1.00 91.75 153 ARG A C 1
ATOM 1266 O O . ARG A 1 153 ? 2.987 -10.200 10.566 1.00 91.75 153 ARG A O 1
ATOM 1273 N N . LEU A 1 154 ? 3.270 -8.127 9.722 1.00 92.56 154 LEU A N 1
ATOM 1274 C CA . LEU A 1 154 ? 2.000 -7.564 10.192 1.00 92.56 154 LEU A CA 1
ATOM 1275 C C . LEU A 1 154 ? 0.787 -8.446 9.834 1.00 92.56 154 LEU A C 1
ATOM 1277 O O . LEU A 1 154 ? -0.028 -8.769 10.695 1.00 92.56 154 LEU A O 1
ATOM 1281 N N . VAL A 1 155 ? 0.666 -8.887 8.576 1.00 92.88 155 VAL A N 1
ATOM 1282 C CA . VAL A 1 155 ? -0.440 -9.756 8.124 1.00 92.88 155 VAL A CA 1
ATOM 1283 C C . VAL A 1 155 ? -0.470 -11.079 8.890 1.00 92.88 155 VAL A C 1
ATOM 1285 O O . VAL A 1 155 ? -1.548 -11.575 9.223 1.00 92.88 155 VAL A O 1
ATOM 1288 N N . ASN A 1 156 ? 0.695 -11.664 9.171 1.00 89.06 156 ASN A N 1
ATOM 1289 C CA . ASN A 1 156 ? 0.779 -12.890 9.959 1.00 89.06 156 ASN A CA 1
ATOM 1290 C C . ASN A 1 156 ? 0.387 -12.640 11.421 1.00 89.06 156 ASN A C 1
ATOM 1292 O O . ASN A 1 156 ? -0.359 -13.444 11.977 1.00 89.06 156 ASN A O 1
ATOM 1296 N N . SER A 1 157 ? 0.820 -11.519 12.005 1.00 86.69 157 SER A N 1
ATOM 1297 C CA . SER A 1 157 ? 0.467 -11.106 13.367 1.00 86.69 157 SER A CA 1
ATOM 1298 C C . SER A 1 157 ? -1.046 -10.891 13.529 1.00 86.69 157 SER A C 1
ATOM 1300 O O . SER A 1 157 ? -1.623 -11.309 14.529 1.00 86.69 157 SER A O 1
ATOM 1302 N N . ILE A 1 158 ? -1.713 -10.318 12.517 1.00 87.50 158 ILE A N 1
ATOM 1303 C CA . ILE A 1 158 ? -3.176 -10.138 12.492 1.00 87.50 158 ILE A CA 1
ATOM 1304 C C . ILE A 1 158 ? -3.913 -11.485 12.390 1.00 87.50 158 ILE A C 1
ATOM 1306 O O . ILE A 1 158 ? -4.934 -11.684 13.045 1.00 87.50 158 ILE A O 1
ATOM 1310 N N . LYS A 1 159 ? -3.428 -12.411 11.549 1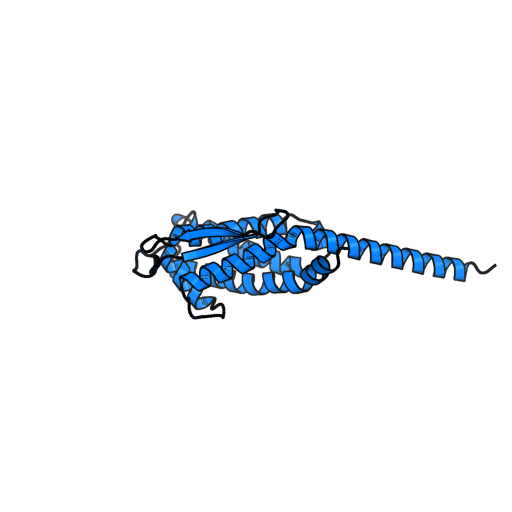.00 85.38 159 LYS A N 1
ATOM 1311 C CA . LYS A 1 159 ? -4.099 -13.700 11.290 1.00 85.38 159 LYS A CA 1
ATOM 1312 C C . LYS A 1 159 ? -3.948 -14.707 12.422 1.00 85.38 159 LYS A C 1
ATOM 1314 O O . LYS A 1 159 ? -4.848 -15.518 12.623 1.00 85.38 159 LYS A O 1
ATOM 1319 N N . ASP A 1 160 ? -2.818 -14.688 13.119 1.00 78.12 160 ASP A N 1
ATOM 1320 C CA . ASP A 1 160 ? -2.538 -15.606 14.220 1.00 78.12 160 ASP A CA 1
ATOM 1321 C C . ASP A 1 160 ? -1.908 -14.869 15.415 1.00 78.12 160 ASP A C 1
ATOM 1323 O O . ASP A 1 160 ? -0.699 -14.968 15.659 1.00 78.12 160 ASP A O 1
ATOM 1327 N N . PRO A 1 161 ? -2.731 -14.151 16.205 1.00 68.00 161 PRO A N 1
ATOM 1328 C CA . PRO A 1 161 ? -2.260 -13.425 17.385 1.00 68.00 161 PRO A CA 1
ATOM 1329 C C . PRO A 1 161 ? -1.670 -14.357 18.457 1.00 68.00 161 PRO A C 1
ATOM 1331 O O . PRO A 1 161 ? -0.824 -13.954 19.259 1.00 68.00 161 PRO A O 1
ATOM 1334 N N . SER A 1 162 ? -2.109 -15.622 18.471 1.00 68.06 162 SER A N 1
ATOM 1335 C CA . SER A 1 162 ? -1.755 -16.615 19.491 1.00 68.06 162 SER A CA 1
ATOM 1336 C C . SER A 1 162 ? -0.305 -17.093 19.390 1.00 68.06 162 SER A C 1
ATOM 1338 O O . SER A 1 162 ? 0.313 -17.443 20.398 1.00 68.06 162 SER A O 1
ATOM 1340 N N . ARG A 1 163 ? 0.266 -17.059 18.181 1.00 58.09 163 ARG A N 1
ATOM 1341 C CA . ARG A 1 163 ? 1.573 -17.647 17.870 1.00 58.09 163 ARG A CA 1
ATOM 1342 C C . ARG A 1 163 ? 2.769 -16.854 18.396 1.00 58.09 163 ARG A C 1
ATOM 1344 O O . ARG A 1 163 ? 3.860 -17.410 18.491 1.00 58.09 163 ARG A O 1
ATOM 1351 N N . PHE A 1 164 ? 2.576 -15.590 18.770 1.00 55.03 164 PHE A N 1
ATOM 1352 C CA . PHE A 1 164 ? 3.687 -14.673 19.051 1.00 55.03 164 PHE A CA 1
ATOM 1353 C C . PHE A 1 164 ? 3.548 -13.848 20.345 1.00 55.03 164 PHE A C 1
ATOM 1355 O O . PHE A 1 164 ? 4.422 -13.035 20.625 1.00 55.03 164 PHE A O 1
ATOM 1362 N N . LYS A 1 165 ? 2.512 -14.074 21.175 1.00 58.03 165 LYS A N 1
ATOM 1363 C CA . LYS A 1 165 ? 2.221 -13.259 22.382 1.00 58.03 165 LYS A CA 1
ATOM 1364 C C . LYS A 1 165 ? 2.239 -11.745 22.088 1.00 58.03 165 LYS A C 1
ATOM 1366 O O . LYS A 1 165 ? 2.863 -10.975 22.815 1.00 58.03 165 LYS A O 1
ATOM 1371 N N . PHE A 1 166 ? 1.579 -11.320 21.012 1.00 66.75 166 PHE A N 1
ATOM 1372 C CA . PHE A 1 166 ? 1.547 -9.907 20.638 1.00 66.75 166 PHE A CA 1
ATOM 1373 C C . PHE A 1 166 ? 0.654 -9.087 21.573 1.00 66.75 166 PHE A C 1
ATOM 1375 O O . PHE A 1 166 ? -0.471 -9.480 21.883 1.00 66.75 166 PHE A O 1
ATOM 1382 N N . THR A 1 167 ? 1.153 -7.925 21.996 1.00 78.69 167 THR A N 1
ATOM 1383 C CA . THR A 1 167 ? 0.334 -6.863 22.593 1.00 78.69 167 THR A CA 1
ATOM 1384 C C . THR A 1 167 ? -0.210 -5.951 21.495 1.00 78.69 167 THR A C 1
ATOM 1386 O O . THR A 1 167 ? 0.392 -5.838 20.425 1.00 78.69 167 THR A O 1
ATOM 1389 N N . THR A 1 168 ? -1.313 -5.250 21.765 1.00 82.81 168 THR A N 1
ATOM 1390 C CA . THR A 1 168 ? -1.842 -4.194 20.882 1.00 82.81 168 THR A CA 1
ATOM 1391 C C . THR A 1 168 ? -0.766 -3.157 20.533 1.00 82.81 168 THR A C 1
ATOM 1393 O O . THR A 1 168 ? -0.644 -2.768 19.379 1.00 82.81 168 THR A O 1
ATOM 1396 N N . GLU A 1 169 ? 0.087 -2.796 21.499 1.00 86.62 169 GLU A N 1
ATOM 1397 C CA . GLU A 1 169 ? 1.261 -1.927 21.303 1.00 86.62 169 GLU A CA 1
ATOM 1398 C C . GLU A 1 169 ? 2.253 -2.478 20.273 1.00 86.62 169 GLU A C 1
ATOM 1400 O O . GLU A 1 169 ? 2.767 -1.743 19.434 1.00 86.62 169 GLU A O 1
ATOM 1405 N N . SER A 1 170 ? 2.528 -3.782 20.311 1.00 87.62 170 SER A N 1
ATOM 1406 C CA . SER A 1 170 ? 3.481 -4.390 19.380 1.00 87.62 170 SER A CA 1
ATOM 1407 C C . SER A 1 170 ? 2.947 -4.362 17.944 1.00 87.62 170 SER A C 1
ATOM 1409 O O . SER A 1 170 ? 3.700 -4.104 17.010 1.00 87.62 170 SER A O 1
ATOM 1411 N N . LEU A 1 171 ? 1.640 -4.575 17.768 1.00 87.00 171 LEU A N 1
ATOM 1412 C CA . LEU A 1 171 ? 0.971 -4.468 16.469 1.00 87.00 171 LEU A CA 1
ATOM 1413 C C . LEU A 1 171 ? 0.922 -3.025 15.962 1.00 87.00 171 LEU A C 1
ATOM 1415 O O . LEU A 1 171 ? 1.131 -2.796 14.773 1.00 87.00 171 LEU A O 1
ATOM 1419 N N . GLU A 1 172 ? 0.692 -2.060 16.854 1.00 92.31 172 GLU A N 1
ATOM 1420 C CA . GLU A 1 172 ? 0.763 -0.636 16.520 1.00 92.31 172 GLU A CA 1
ATOM 1421 C C . GLU A 1 172 ? 2.149 -0.270 15.980 1.00 92.31 172 GLU A C 1
ATOM 1423 O O . GLU A 1 172 ? 2.246 0.403 14.954 1.00 92.31 172 GLU A O 1
ATOM 1428 N N . MET A 1 173 ? 3.212 -0.768 16.617 1.00 92.44 173 MET A N 1
ATOM 1429 C CA . MET A 1 173 ? 4.589 -0.563 16.167 1.00 92.44 173 MET A CA 1
ATOM 1430 C C . MET A 1 173 ? 4.875 -1.228 14.815 1.00 92.44 173 MET A C 1
ATOM 1432 O O . MET A 1 173 ? 5.486 -0.600 13.952 1.00 92.44 173 MET A O 1
ATOM 1436 N N . GLU A 1 174 ? 4.419 -2.466 14.590 1.00 92.94 174 GLU A N 1
ATOM 1437 C CA . GLU A 1 174 ? 4.563 -3.137 13.285 1.00 92.94 174 GLU A CA 1
ATOM 1438 C C . GLU A 1 174 ? 3.799 -2.404 12.176 1.00 92.94 174 GLU A C 1
ATOM 1440 O O . GLU A 1 174 ? 4.282 -2.287 11.047 1.00 92.94 174 GLU A O 1
ATOM 1445 N N . LEU A 1 175 ? 2.610 -1.892 12.494 1.00 95.31 175 LEU A N 1
ATOM 1446 C CA . LEU A 1 175 ? 1.804 -1.121 11.563 1.00 95.31 175 LEU A CA 1
ATOM 1447 C C . LEU A 1 175 ? 2.444 0.238 11.259 1.00 95.31 175 LEU A C 1
ATOM 1449 O O . LEU A 1 175 ? 2.473 0.629 10.095 1.00 95.31 175 LEU A O 1
ATOM 1453 N N . LEU A 1 176 ? 2.979 0.933 12.265 1.00 96.69 176 LEU A N 1
ATOM 1454 C CA . LEU A 1 176 ? 3.712 2.187 12.084 1.00 96.69 176 LEU A CA 1
ATOM 1455 C C . LEU A 1 176 ? 4.937 1.982 11.187 1.00 96.69 176 LEU A C 1
ATOM 1457 O O . LEU A 1 176 ? 5.065 2.681 10.183 1.00 96.69 176 LEU A O 1
ATOM 1461 N N . GLU A 1 177 ? 5.767 0.978 11.492 1.00 96.69 177 GLU A N 1
ATOM 1462 C CA . GLU A 1 177 ? 6.938 0.613 10.684 1.00 96.69 177 GLU A CA 1
ATOM 1463 C C . GLU A 1 177 ? 6.531 0.383 9.221 1.00 96.69 177 GLU A C 1
ATOM 1465 O O . GLU A 1 177 ? 7.142 0.926 8.301 1.00 96.69 177 GLU A O 1
ATOM 1470 N N . TYR A 1 178 ? 5.466 -0.389 8.985 1.00 97.38 178 TYR A N 1
ATOM 1471 C CA . TYR A 1 178 ? 4.964 -0.612 7.633 1.00 97.38 178 TYR A CA 1
ATOM 1472 C C . TYR A 1 178 ? 4.491 0.685 6.961 1.00 97.38 178 TYR A C 1
ATOM 1474 O O . TYR A 1 178 ? 4.848 0.909 5.808 1.00 97.38 178 TYR A O 1
ATOM 1482 N N . LEU A 1 179 ? 3.704 1.530 7.634 1.00 97.06 179 LEU A N 1
ATOM 1483 C CA . LEU A 1 179 ? 3.163 2.758 7.040 1.00 97.06 179 LEU A CA 1
ATOM 1484 C C . LEU A 1 179 ? 4.263 3.761 6.663 1.00 97.06 179 LEU A C 1
ATOM 1486 O O . LEU A 1 179 ? 4.149 4.429 5.634 1.00 97.06 179 LEU A O 1
ATOM 1490 N N . GLU A 1 180 ? 5.333 3.845 7.452 1.00 96.38 180 GLU A N 1
ATOM 1491 C CA . GLU A 1 180 ? 6.501 4.676 7.142 1.00 96.38 180 GLU A CA 1
ATOM 1492 C C . GLU A 1 180 ? 7.254 4.144 5.919 1.00 96.38 180 GLU A C 1
ATOM 1494 O O . GLU A 1 180 ? 7.436 4.870 4.940 1.00 96.38 180 GLU A O 1
ATOM 1499 N N . LEU A 1 181 ? 7.595 2.849 5.923 1.00 97.38 181 LEU A N 1
ATOM 1500 C CA . LEU A 1 181 ? 8.269 2.193 4.796 1.00 97.38 181 LEU A CA 1
ATOM 1501 C C . LEU A 1 181 ? 7.440 2.231 3.512 1.00 97.38 181 LEU A C 1
ATOM 1503 O O . LEU A 1 181 ? 7.973 2.320 2.408 1.00 97.38 181 LEU A O 1
ATOM 1507 N N . ARG A 1 182 ? 6.118 2.136 3.648 1.00 96.12 182 ARG A N 1
ATOM 1508 C CA . ARG A 1 182 ? 5.164 2.256 2.551 1.00 96.12 182 ARG A CA 1
ATOM 1509 C C . ARG A 1 182 ? 5.226 3.645 1.930 1.00 96.12 182 ARG A C 1
ATOM 1511 O O . ARG A 1 182 ? 5.279 3.741 0.711 1.00 96.12 182 ARG A O 1
ATOM 1518 N N . ASN A 1 183 ? 5.189 4.705 2.733 1.00 94.19 183 ASN A N 1
ATOM 1519 C CA . ASN A 1 183 ? 5.220 6.065 2.198 1.00 94.19 183 ASN A CA 1
ATOM 1520 C C . ASN A 1 183 ? 6.518 6.339 1.430 1.00 94.19 183 ASN A C 1
ATOM 1522 O O . ASN A 1 183 ? 6.457 6.903 0.343 1.00 94.19 183 ASN A O 1
ATOM 1526 N N . GLU A 1 184 ? 7.659 5.899 1.960 1.00 94.12 184 GLU A N 1
ATOM 1527 C CA . GLU A 1 184 ? 8.956 6.009 1.282 1.00 94.12 184 GLU A CA 1
ATOM 1528 C C . GLU A 1 184 ? 8.955 5.223 -0.040 1.00 94.12 184 GLU A C 1
ATOM 1530 O O . GLU A 1 184 ? 9.102 5.807 -1.111 1.00 94.12 184 GLU A O 1
ATOM 1535 N N . LEU A 1 185 ? 8.648 3.921 0.009 1.00 96.44 185 LEU A N 1
ATOM 1536 C CA . LEU A 1 185 ? 8.669 3.051 -1.168 1.00 96.44 185 LEU A CA 1
ATOM 1537 C C . LEU A 1 185 ? 7.758 3.541 -2.296 1.00 96.44 185 LEU A C 1
ATOM 1539 O O . LEU A 1 185 ? 8.141 3.508 -3.460 1.00 96.44 185 LEU A O 1
ATOM 1543 N N . PHE A 1 186 ? 6.518 3.915 -1.984 1.00 95.25 186 PHE A N 1
ATOM 1544 C CA . PHE A 1 186 ? 5.558 4.267 -3.027 1.00 95.25 186 PHE A CA 1
ATOM 1545 C C . PHE A 1 186 ? 5.952 5.574 -3.719 1.00 95.25 186 PHE A C 1
ATOM 1547 O O . PHE A 1 186 ? 5.785 5.680 -4.933 1.00 95.25 186 PHE A O 1
ATOM 1554 N N . ASN A 1 187 ? 6.535 6.523 -2.981 1.00 93.19 187 ASN A N 1
ATOM 1555 C CA . ASN A 1 187 ? 7.109 7.732 -3.564 1.00 93.19 187 ASN A CA 1
ATOM 1556 C C . ASN A 1 187 ? 8.331 7.410 -4.438 1.00 93.19 187 ASN A C 1
ATOM 1558 O O . ASN A 1 187 ? 8.419 7.931 -5.546 1.00 93.19 187 ASN A O 1
ATOM 1562 N N . ASP A 1 188 ? 9.209 6.501 -4.007 1.00 94.50 188 ASP A N 1
ATOM 1563 C CA . ASP A 1 188 ? 10.357 6.065 -4.815 1.00 94.50 188 ASP A CA 1
ATOM 1564 C C . ASP A 1 188 ? 9.909 5.393 -6.124 1.00 94.50 188 ASP A C 1
ATOM 1566 O O . ASP A 1 188 ? 10.473 5.640 -7.193 1.00 94.50 188 ASP A O 1
ATOM 1570 N N . ILE A 1 189 ? 8.870 4.548 -6.066 1.00 94.88 189 ILE A N 1
ATOM 1571 C CA . ILE A 1 189 ? 8.285 3.925 -7.260 1.00 94.88 189 ILE A CA 1
ATOM 1572 C C . ILE A 1 189 ? 7.724 5.005 -8.194 1.00 94.88 189 ILE A C 1
ATOM 1574 O O . ILE A 1 189 ? 7.988 4.964 -9.396 1.00 94.88 189 ILE A O 1
ATOM 1578 N N . GLU A 1 190 ? 6.966 5.967 -7.666 1.00 93.69 190 GLU A N 1
ATOM 1579 C CA . GLU A 1 190 ? 6.401 7.084 -8.433 1.00 93.69 190 GLU A CA 1
ATOM 1580 C C . GLU A 1 190 ? 7.501 7.912 -9.118 1.00 93.69 190 GLU A C 1
ATOM 1582 O O . GLU A 1 190 ? 7.415 8.186 -10.315 1.00 93.69 190 GLU A O 1
ATOM 1587 N N . GLU A 1 191 ? 8.569 8.255 -8.397 1.00 92.38 191 GLU A N 1
ATOM 1588 C CA . GLU A 1 191 ? 9.690 9.039 -8.921 1.00 92.38 191 GLU A CA 1
ATOM 1589 C C . GLU A 1 191 ? 10.416 8.303 -10.057 1.00 92.38 191 GLU A C 1
ATOM 1591 O O . GLU A 1 191 ? 10.661 8.856 -11.136 1.00 92.38 191 GLU A O 1
ATOM 1596 N N . VAL A 1 192 ? 10.734 7.027 -9.834 1.00 91.44 192 VAL A N 1
ATOM 1597 C CA . VAL A 1 192 ? 11.581 6.246 -10.738 1.00 91.44 192 VAL A CA 1
ATOM 1598 C C . VAL A 1 192 ? 10.793 5.695 -11.930 1.00 91.44 192 VAL A C 1
ATOM 1600 O O . VAL A 1 192 ? 11.295 5.699 -13.057 1.00 91.44 192 VAL A O 1
ATOM 1603 N N . MET A 1 193 ? 9.563 5.227 -11.712 1.00 91.88 193 MET A N 1
ATOM 1604 C CA . MET A 1 193 ? 8.739 4.605 -12.752 1.00 91.88 193 MET A CA 1
ATOM 1605 C C . MET A 1 193 ? 7.731 5.580 -13.363 1.00 91.88 193 MET A C 1
ATOM 1607 O O . MET A 1 193 ? 7.490 5.504 -14.569 1.00 91.88 193 MET A O 1
ATOM 1611 N N . GLY A 1 194 ? 7.153 6.507 -12.595 1.00 84.44 194 GLY A N 1
ATOM 1612 C CA . GLY A 1 194 ? 6.028 7.348 -13.033 1.00 84.44 194 GLY A CA 1
ATOM 1613 C C . GLY A 1 194 ? 6.333 8.209 -14.261 1.00 84.44 194 GLY A C 1
ATOM 1614 O O . GLY A 1 194 ? 5.492 8.352 -15.152 1.00 84.44 194 GLY A O 1
ATOM 1615 N N . SER A 1 195 ? 7.576 8.683 -14.392 1.00 79.06 195 SER A N 1
ATOM 1616 C CA . SER A 1 195 ? 8.029 9.472 -15.550 1.00 79.06 195 SER A CA 1
ATOM 1617 C C . SER A 1 195 ? 7.966 8.723 -16.892 1.00 79.06 195 SER A C 1
ATOM 1619 O O . SER A 1 195 ? 7.906 9.357 -17.948 1.00 79.06 195 SER A O 1
ATOM 1621 N N . TYR A 1 196 ? 7.942 7.387 -16.867 1.00 82.19 196 TYR A N 1
ATOM 1622 C CA . TYR A 1 196 ? 7.855 6.548 -18.063 1.00 82.19 196 TYR A CA 1
ATOM 1623 C C . TYR A 1 196 ? 6.410 6.260 -18.495 1.00 82.19 196 TYR A C 1
ATOM 1625 O O . TYR A 1 196 ? 6.178 6.060 -19.685 1.00 82.19 196 TYR A O 1
ATOM 1633 N N . ALA A 1 197 ? 5.432 6.312 -17.582 1.00 62.97 197 ALA A N 1
ATOM 1634 C CA . ALA A 1 197 ? 4.017 6.103 -17.913 1.00 62.97 197 ALA A CA 1
ATOM 1635 C C . ALA A 1 197 ? 3.449 7.241 -18.778 1.00 62.97 197 ALA A C 1
ATOM 1637 O O . ALA A 1 197 ? 2.627 6.999 -19.654 1.00 62.97 197 ALA A O 1
ATOM 1638 N N . GLN A 1 198 ? 3.922 8.476 -18.573 1.00 57.41 198 GLN A N 1
ATOM 1639 C CA . GLN A 1 198 ? 3.494 9.658 -19.338 1.00 57.41 198 GLN A CA 1
ATOM 1640 C C . GLN A 1 198 ? 4.131 9.757 -20.735 1.00 57.41 198 GLN A C 1
ATOM 1642 O O . GLN A 1 198 ? 3.729 10.597 -21.535 1.00 57.41 198 GLN A O 1
ATOM 1647 N N . ARG A 1 199 ? 5.160 8.945 -21.015 1.00 48.50 199 ARG A N 1
ATOM 1648 C CA . ARG A 1 199 ? 5.966 9.006 -22.248 1.00 48.50 199 ARG A CA 1
ATOM 1649 C C . ARG A 1 199 ? 5.684 7.862 -23.222 1.00 48.50 199 ARG A C 1
ATOM 1651 O O . ARG A 1 199 ? 6.307 7.821 -24.281 1.00 48.50 199 ARG A O 1
ATOM 1658 N N . ALA A 1 200 ? 4.793 6.935 -22.870 1.00 39.72 200 ALA A N 1
ATOM 1659 C CA . ALA A 1 200 ? 4.318 5.923 -23.803 1.00 39.72 200 ALA A CA 1
ATOM 1660 C C . ALA A 1 200 ? 3.437 6.613 -24.873 1.00 39.72 200 ALA A C 1
ATOM 1662 O O . ALA A 1 200 ? 2.509 7.326 -24.486 1.00 39.72 200 ALA A O 1
ATOM 1663 N N . PRO A 1 201 ? 3.766 6.490 -26.174 1.00 38.22 201 PRO A N 1
ATOM 1664 C CA . PRO A 1 201 ? 3.037 7.144 -27.262 1.00 38.22 201 PRO A CA 1
ATOM 1665 C C . PRO A 1 201 ? 1.606 6.625 -27.436 1.00 38.22 201 PRO A C 1
ATOM 1667 O O . PRO A 1 201 ? 1.347 5.449 -27.089 1.00 38.22 201 PRO A O 1
#

Secondary structure (DSSP, 8-state):
--HHHHHHHHHHHHHHHHHHHHHHHHHHHHHHHHHHHHHHHHHHHHHHHHH-TT--S--HHHHHHHHHHHHH--STTSB-SS-EEEEEEE--SSS--EEEEEE-TT-BSHHHHHHHHHHHHHHHHHHHT-HHHHHH-GGGHHHHHHHHHHHHHHHHHHH-GGGTT--HHHHHHHHHHHHHHHHHHHHHHHHHHHHHHTT--

Organism: Salmonella muenchen (NCBI:txid596)

Sequence (201 aa):
KNISYSLMAAFIFDTGLNFSKENITKGVISTRWHNDLYSSFERMKAINKIYYPSNKEINTEGLSKAITSSLFNDDANSFAKRDFRLMWDLSSEKYLSYKEIIIRKGDKLDAVCLRFINDDYKFLVNFNRDEEVFKYFPSIMQPSLKTYRALSRLVNSIKDPSRFKFTTESLEMELLEYLELRNELFNDIEEVMGSYAQRAP

Radius of gyration: 21.55 Å; chains: 1; bounding box: 62×35×69 Å

Foldseek 3Di:
DCVVVVVVVVVVVVVVVVVVVLLVLLLVVLQVCVQLLVLLVQLQVQLCCQQPVPDPDRDLLSSLVLLLCLQPNPDPSQFRQAKDWGFHGFDPDPDGDGDIDIGHGGRGCNVSSLVSLVSVLVSLVVCLVPVSCCVSPVVLNVLSVQLNVLSVVLVVCSVCVPPPVDDSVNSSVSSSSNSVSVVVNSVSCCVRRVVSNVVDD

pLDDT: mean 86.6, std 11.87, range [38.22, 98.06]